Protein AF-A0A928RI16-F1 (afdb_monomer)

pLDDT: mean 86.81, std 8.7, range [52.47, 96.31]

Structure (mmCIF, N/CA/C/O backbone):
data_AF-A0A928RI16-F1
#
_entry.id   AF-A0A928RI16-F1
#
loop_
_atom_site.group_PDB
_atom_site.id
_atom_site.type_symbol
_atom_site.label_atom_id
_atom_site.label_alt_id
_atom_site.label_comp_id
_atom_site.label_asym_id
_atom_site.label_entity_id
_atom_site.label_seq_id
_atom_site.pdbx_PDB_ins_code
_atom_site.Cartn_x
_atom_site.Cartn_y
_atom_site.Cartn_z
_atom_site.occupancy
_atom_site.B_iso_or_equiv
_atom_site.auth_seq_id
_atom_site.auth_comp_id
_atom_site.auth_asym_id
_atom_site.auth_atom_id
_atom_site.pdbx_PDB_model_num
ATOM 1 N N . MET A 1 1 ? -23.353 -18.722 5.136 1.00 52.47 1 MET A N 1
ATOM 2 C CA . MET A 1 1 ? -22.751 -17.369 5.130 1.00 52.47 1 MET A CA 1
ATOM 3 C C . MET A 1 1 ? -23.309 -16.645 3.902 1.00 52.47 1 MET A C 1
ATOM 5 O O . MET A 1 1 ? -23.115 -17.161 2.812 1.00 52.47 1 MET A O 1
ATOM 9 N N . LYS A 1 2 ? -24.111 -15.572 4.035 1.00 57.47 2 LYS A N 1
ATOM 10 C CA . LYS A 1 2 ? -24.64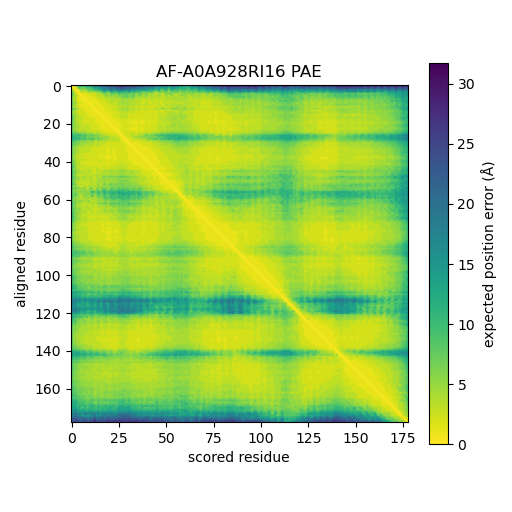2 -14.859 2.850 1.00 57.47 2 LYS A CA 1
ATOM 11 C C . LYS A 1 2 ? -23.499 -14.064 2.212 1.00 57.47 2 LYS A C 1
ATOM 13 O O . LYS A 1 2 ? -22.923 -13.205 2.874 1.00 57.47 2 LYS A O 1
ATOM 18 N N . VAL A 1 3 ? -23.147 -14.397 0.973 1.00 69.88 3 VAL A N 1
ATOM 19 C CA . VAL A 1 3 ? -22.125 -13.688 0.192 1.00 69.88 3 VAL A CA 1
ATOM 20 C C . VAL A 1 3 ? -22.682 -12.315 -0.185 1.00 69.88 3 VAL A C 1
ATOM 22 O O . VAL A 1 3 ? -23.774 -12.228 -0.742 1.00 69.88 3 VAL A O 1
ATOM 25 N N . SER A 1 4 ? -21.965 -11.248 0.165 1.00 81.69 4 SER A N 1
ATOM 26 C CA . SER A 1 4 ? -22.301 -9.874 -0.214 1.00 81.69 4 SER A CA 1
ATOM 27 C C . SER A 1 4 ? -21.425 -9.416 -1.382 1.00 81.69 4 SER A C 1
ATOM 29 O O . SER A 1 4 ? -20.342 -9.958 -1.598 1.00 81.69 4 SER A O 1
ATOM 31 N N . VAL A 1 5 ? -21.878 -8.403 -2.126 1.00 83.50 5 VAL A N 1
ATOM 32 C CA . VAL A 1 5 ? -21.098 -7.807 -3.225 1.00 83.50 5 VAL A CA 1
ATOM 33 C C . VAL A 1 5 ? -19.709 -7.336 -2.756 1.00 83.50 5 VAL A C 1
ATOM 35 O O . VAL A 1 5 ? -18.741 -7.692 -3.426 1.00 83.50 5 VAL A O 1
ATOM 38 N N . PRO A 1 6 ? -19.559 -6.651 -1.598 1.00 81.38 6 PRO A N 1
ATOM 39 C CA . PRO A 1 6 ? -18.242 -6.321 -1.051 1.00 81.38 6 PRO A CA 1
ATOM 40 C C . PRO A 1 6 ? -17.326 -7.537 -0.888 1.00 81.38 6 PRO A C 1
ATOM 42 O O . PRO A 1 6 ? -16.210 -7.518 -1.379 1.00 81.38 6 PRO A O 1
ATOM 45 N N . ASN A 1 7 ? -17.824 -8.647 -0.331 1.00 84.44 7 ASN A N 1
ATOM 46 C CA . ASN A 1 7 ? -16.999 -9.840 -0.111 1.00 84.44 7 ASN A CA 1
ATOM 47 C C . ASN A 1 7 ? -16.473 -10.455 -1.421 1.00 84.44 7 ASN A C 1
ATOM 49 O O . ASN A 1 7 ? -15.387 -11.034 -1.437 1.00 84.44 7 ASN A O 1
ATOM 53 N N . ILE A 1 8 ? -17.245 -10.364 -2.511 1.00 86.38 8 ILE A N 1
ATOM 54 C CA . ILE A 1 8 ? -16.804 -10.828 -3.835 1.00 86.38 8 ILE A CA 1
ATOM 55 C C . ILE A 1 8 ? -15.669 -9.935 -4.344 1.00 86.38 8 ILE A C 1
ATOM 57 O O . ILE A 1 8 ? -14.678 -10.451 -4.855 1.00 86.38 8 ILE A O 1
ATOM 61 N N . LEU A 1 9 ? -15.786 -8.616 -4.173 1.00 85.94 9 LEU A N 1
ATOM 62 C CA . LEU A 1 9 ? -14.757 -7.651 -4.571 1.00 85.94 9 LEU A CA 1
ATOM 63 C C . LEU A 1 9 ? -13.452 -7.866 -3.785 1.00 85.94 9 LEU A C 1
ATOM 65 O O . LEU A 1 9 ? -12.381 -7.903 -4.396 1.00 85.94 9 LEU A O 1
ATOM 69 N N . THR A 1 10 ? -13.532 -8.116 -2.474 1.00 86.31 10 THR A N 1
ATOM 70 C CA . THR A 1 10 ? -12.382 -8.520 -1.647 1.00 86.31 10 THR A CA 1
ATOM 71 C C . THR A 1 10 ? -11.744 -9.809 -2.162 1.00 86.31 10 THR A C 1
ATOM 73 O O . THR A 1 10 ? -10.523 -9.901 -2.289 1.00 86.31 10 THR A O 1
ATOM 76 N N . GLY A 1 11 ? -12.566 -10.811 -2.498 1.00 86.31 11 GLY A N 1
ATOM 77 C CA . GLY A 1 11 ? -12.104 -12.085 -3.050 1.00 86.31 11 GLY A CA 1
ATOM 78 C C . GLY A 1 11 ? -11.367 -11.916 -4.379 1.00 86.31 11 GLY A C 1
ATOM 79 O O . GLY A 1 11 ? -10.278 -12.458 -4.549 1.00 86.31 11 GLY A O 1
ATOM 80 N N . ILE A 1 12 ? -11.908 -11.097 -5.287 1.00 89.69 12 ILE A N 1
ATOM 81 C CA . ILE A 1 12 ? -11.245 -10.742 -6.548 1.00 89.69 12 ILE A CA 1
ATOM 82 C C . ILE A 1 12 ? -9.886 -10.099 -6.263 1.00 89.69 12 ILE A C 1
ATOM 84 O O . ILE A 1 12 ? -8.893 -10.493 -6.871 1.00 89.69 12 ILE A O 1
ATOM 88 N N . ARG A 1 13 ? -9.803 -9.162 -5.311 1.00 89.38 13 ARG A N 1
ATOM 89 C CA . ARG A 1 13 ? -8.534 -8.516 -4.950 1.00 89.38 13 ARG A CA 1
ATOM 90 C C . ARG A 1 13 ? -7.501 -9.512 -4.441 1.00 89.38 13 ARG A C 1
ATOM 92 O O . ARG A 1 13 ? -6.359 -9.465 -4.883 1.00 89.38 13 ARG A O 1
ATOM 99 N N . LEU A 1 14 ? -7.903 -10.445 -3.579 1.00 90.06 14 LEU A N 1
ATOM 100 C CA . LEU A 1 14 ? -7.023 -11.519 -3.109 1.00 90.06 14 LEU A CA 1
ATOM 101 C C . LEU A 1 14 ? -6.516 -12.392 -4.262 1.00 90.06 14 LEU A C 1
ATOM 103 O O . LEU A 1 14 ? -5.354 -12.786 -4.253 1.00 90.06 14 LEU A O 1
ATOM 107 N N . CYS A 1 15 ? -7.341 -12.644 -5.281 1.00 93.12 15 CYS A N 1
ATOM 108 C CA . CYS A 1 15 ? -6.895 -13.325 -6.497 1.00 93.12 15 CYS A CA 1
ATOM 109 C C . CYS A 1 15 ? -5.912 -12.483 -7.327 1.00 93.12 15 CYS A C 1
ATOM 111 O O . CYS A 1 15 ? -5.039 -13.055 -7.972 1.00 93.12 15 CYS A O 1
ATOM 113 N N . LEU A 1 16 ? -6.009 -11.148 -7.307 1.00 93.25 16 LEU A N 1
ATOM 114 C CA . LEU A 1 16 ? -5.071 -10.264 -8.014 1.00 93.25 16 LEU A CA 1
ATOM 115 C C . LEU A 1 16 ? -3.677 -10.219 -7.366 1.00 93.25 16 LEU A C 1
ATOM 117 O O . LEU A 1 16 ? -2.697 -10.002 -8.079 1.00 93.25 16 LEU A O 1
ATOM 121 N N . VAL A 1 17 ? -3.566 -10.474 -6.057 1.00 94.19 17 VAL A N 1
ATOM 122 C CA . VAL A 1 17 ? -2.290 -10.474 -5.311 1.00 94.19 17 VAL A CA 1
ATOM 123 C C . VAL A 1 17 ? -1.207 -11.356 -5.959 1.00 94.19 17 VAL A C 1
ATOM 125 O O . VAL A 1 17 ? -0.112 -10.837 -6.182 1.00 94.19 17 VAL A O 1
ATOM 128 N N . PRO A 1 18 ? -1.449 -12.648 -6.277 1.00 95.06 18 PRO A N 1
ATOM 129 C CA . PRO A 1 18 ? -0.473 -13.495 -6.972 1.00 95.06 18 PRO A CA 1
ATOM 130 C C . PRO A 1 18 ? -0.420 -13.258 -8.488 1.00 95.06 18 PRO A C 1
ATOM 132 O O . PRO A 1 18 ? 0.584 -13.576 -9.121 1.00 95.06 18 PRO A O 1
ATOM 135 N N . VAL A 1 19 ? -1.471 -12.691 -9.087 1.00 95.69 19 VAL A N 1
ATOM 136 C CA . VAL A 1 19 ? -1.496 -12.384 -10.527 1.00 95.69 19 VAL A CA 1
ATOM 137 C C . VAL A 1 19 ? -0.562 -11.219 -10.849 1.00 95.69 19 VAL A C 1
ATOM 139 O O . VAL A 1 19 ? 0.113 -11.252 -11.874 1.00 95.69 19 VAL A O 1
ATOM 142 N N . PHE A 1 20 ? -0.465 -10.221 -9.968 1.00 96.31 20 PHE A N 1
ATOM 143 C CA . PHE A 1 20 ? 0.447 -9.089 -10.136 1.00 96.31 20 PHE A CA 1
ATOM 144 C C . PHE A 1 20 ? 1.913 -9.500 -10.395 1.00 96.31 20 PHE A C 1
ATOM 146 O O . PHE A 1 20 ? 2.422 -9.152 -11.462 1.00 96.31 20 PHE A O 1
ATOM 153 N N . PRO A 1 21 ? 2.603 -10.240 -9.497 1.00 95.94 21 PRO A N 1
ATOM 154 C CA . PRO A 1 21 ? 4.002 -10.618 -9.695 1.00 95.94 21 PRO A CA 1
ATOM 155 C C . PRO A 1 21 ? 4.161 -11.512 -10.922 1.00 95.94 21 PRO A C 1
ATOM 157 O O . PRO A 1 21 ? 5.102 -11.338 -11.693 1.00 95.94 21 PRO A O 1
ATOM 160 N N . PHE A 1 22 ? 3.206 -12.424 -11.139 1.00 95.94 22 PHE A N 1
ATOM 161 C CA . PHE A 1 22 ? 3.201 -13.316 -12.292 1.00 95.94 22 PHE A CA 1
ATOM 162 C C . PHE A 1 22 ? 3.186 -12.541 -13.613 1.00 95.94 22 PHE A C 1
ATOM 164 O O . PHE A 1 22 ? 3.970 -12.838 -14.509 1.00 95.94 22 PHE A O 1
ATOM 171 N N . VAL A 1 23 ? 2.333 -11.519 -13.726 1.00 95.75 23 VAL A N 1
ATOM 172 C CA . VAL A 1 23 ? 2.260 -10.668 -14.918 1.00 95.75 23 VAL A CA 1
ATOM 173 C C . VAL A 1 23 ? 3.478 -9.755 -15.014 1.00 95.75 23 VAL A C 1
ATOM 175 O O . VAL A 1 23 ? 4.077 -9.687 -16.083 1.00 95.75 23 VAL A O 1
ATOM 178 N N . TYR A 1 24 ? 3.883 -9.094 -13.925 1.00 95.44 24 TYR A N 1
ATOM 179 C CA . TYR A 1 24 ? 5.001 -8.142 -13.934 1.00 95.44 24 TYR A CA 1
ATOM 180 C C . TYR A 1 24 ? 6.326 -8.789 -14.353 1.00 95.44 24 TYR A C 1
ATOM 182 O O . TYR A 1 24 ? 7.093 -8.187 -15.100 1.00 95.44 24 TYR A O 1
ATOM 190 N N . MET A 1 25 ? 6.578 -10.017 -13.893 1.00 94.00 25 MET A N 1
ATOM 191 C CA . MET A 1 25 ? 7.795 -10.777 -14.191 1.00 94.00 25 MET A CA 1
ATOM 192 C C . MET A 1 25 ? 7.680 -11.640 -15.456 1.00 94.00 25 MET A C 1
ATOM 194 O O . MET A 1 25 ? 8.614 -12.365 -15.793 1.00 94.00 25 MET A O 1
ATOM 198 N N . SER A 1 26 ? 6.539 -11.606 -16.148 1.00 93.88 26 SER A N 1
ATOM 199 C CA . SER A 1 26 ? 6.361 -12.357 -17.390 1.00 93.88 26 SER A CA 1
ATOM 200 C C . SER A 1 26 ? 7.155 -11.738 -18.544 1.00 93.88 26 SER A C 1
ATOM 202 O O . SER A 1 26 ? 7.373 -10.530 -18.600 1.00 93.88 26 SER A O 1
ATOM 204 N N . ASN A 1 27 ? 7.511 -12.561 -19.531 1.00 90.88 27 ASN A N 1
ATOM 205 C CA . ASN A 1 27 ? 8.165 -12.111 -20.768 1.00 90.88 27 ASN A CA 1
ATOM 206 C C . ASN A 1 27 ? 7.182 -11.506 -21.791 1.00 90.88 27 ASN A C 1
ATOM 208 O O . ASN A 1 27 ? 7.481 -11.439 -22.983 1.00 90.88 27 ASN A O 1
ATOM 212 N N . ILE A 1 28 ? 5.981 -11.115 -21.358 1.00 92.50 28 ILE A N 1
ATOM 213 C CA . ILE A 1 28 ? 4.977 -10.516 -22.237 1.00 92.50 28 ILE A CA 1
ATOM 214 C C . ILE A 1 28 ? 5.409 -9.082 -22.557 1.00 92.50 28 ILE A C 1
ATOM 216 O O . ILE A 1 28 ? 5.854 -8.335 -21.683 1.00 92.50 28 ILE A O 1
ATOM 220 N N . GLN A 1 29 ? 5.251 -8.669 -23.815 1.00 90.81 29 GLN A N 1
ATOM 221 C CA . GLN A 1 29 ? 5.485 -7.281 -24.199 1.00 90.81 29 GLN A CA 1
ATOM 222 C C . GLN A 1 29 ? 4.600 -6.355 -23.355 1.00 90.81 29 GLN A C 1
ATOM 224 O O . GLN A 1 29 ? 3.400 -6.584 -23.234 1.00 90.81 29 GLN A O 1
ATOM 229 N N . ASN A 1 30 ? 5.179 -5.296 -22.787 1.00 91.00 30 ASN A N 1
ATOM 230 C CA . ASN A 1 30 ? 4.476 -4.357 -21.908 1.00 91.00 30 ASN A CA 1
ATOM 231 C C . ASN A 1 30 ? 3.914 -4.982 -20.611 1.00 91.00 30 ASN A C 1
ATOM 233 O O . ASN A 1 30 ? 2.966 -4.441 -20.040 1.00 91.00 30 ASN A O 1
ATOM 237 N N . ALA A 1 31 ? 4.506 -6.073 -20.108 1.00 92.88 31 ALA A N 1
ATOM 238 C CA . ALA A 1 31 ? 4.163 -6.703 -18.825 1.00 92.88 31 ALA A CA 1
ATOM 239 C C . ALA A 1 31 ? 3.955 -5.695 -17.675 1.00 92.88 31 ALA A C 1
ATOM 241 O O . ALA A 1 31 ? 2.988 -5.793 -16.918 1.00 92.88 31 ALA A O 1
ATOM 242 N N . HIS A 1 32 ? 4.813 -4.674 -17.593 1.00 91.25 32 HIS A N 1
ATOM 243 C CA . HIS A 1 32 ? 4.743 -3.611 -16.585 1.00 91.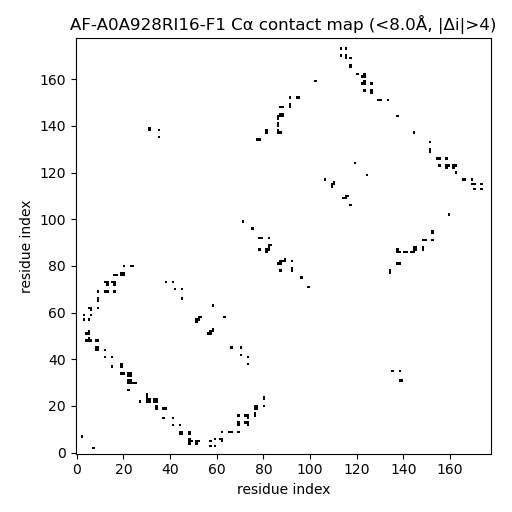25 32 HIS A CA 1
ATOM 244 C C . HIS A 1 32 ? 3.424 -2.827 -16.667 1.00 91.25 32 HIS A C 1
ATOM 246 O O . HIS A 1 32 ? 2.826 -2.550 -15.636 1.00 91.25 32 HIS A O 1
ATOM 252 N N . ILE A 1 33 ? 2.924 -2.545 -17.880 1.00 94.38 33 ILE A N 1
ATOM 253 C CA . ILE A 1 33 ? 1.650 -1.840 -18.094 1.00 94.38 33 ILE A CA 1
ATOM 254 C C . ILE A 1 33 ? 0.481 -2.680 -17.590 1.00 94.38 33 ILE A C 1
ATOM 256 O O . ILE A 1 33 ? -0.358 -2.181 -16.842 1.00 94.38 33 ILE A O 1
ATOM 260 N N . TYR A 1 34 ? 0.435 -3.962 -17.954 1.00 95.31 34 TYR A N 1
ATOM 261 C CA . TYR A 1 34 ? -0.628 -4.858 -17.496 1.00 95.31 34 TYR A CA 1
ATOM 262 C C . TYR A 1 34 ? -0.619 -5.017 -15.973 1.00 95.31 34 TYR A C 1
ATOM 264 O O . TYR A 1 34 ? -1.670 -4.950 -15.337 1.00 95.31 34 TYR A O 1
ATOM 272 N N . ALA A 1 35 ? 0.564 -5.153 -15.375 1.00 95.25 35 ALA A N 1
ATOM 273 C CA . ALA A 1 35 ? 0.718 -5.204 -13.928 1.00 95.25 35 ALA A CA 1
ATOM 274 C C . ALA A 1 35 ? 0.274 -3.897 -13.248 1.00 95.25 35 ALA A C 1
ATOM 276 O O . ALA A 1 35 ? -0.402 -3.944 -12.220 1.00 95.25 35 ALA A O 1
ATOM 277 N N . SER A 1 36 ? 0.586 -2.729 -13.820 1.00 94.94 36 SER A N 1
ATOM 278 C CA . SER A 1 36 ? 0.132 -1.441 -13.281 1.00 94.94 36 SER A CA 1
ATOM 279 C C . SER A 1 36 ? -1.384 -1.304 -13.359 1.00 94.94 36 SER A C 1
ATOM 281 O O . SER A 1 36 ? -1.998 -0.844 -12.400 1.00 94.94 36 SER A O 1
ATOM 283 N N . VAL A 1 37 ? -2.011 -1.769 -14.445 1.00 95.94 37 VAL A N 1
ATOM 284 C CA . VAL A 1 37 ? -3.477 -1.832 -14.555 1.00 95.94 37 VAL A CA 1
ATOM 285 C C . VAL A 1 37 ? -4.062 -2.740 -13.474 1.00 95.94 37 VAL A C 1
ATOM 287 O O . VAL A 1 37 ? -5.007 -2.338 -12.803 1.00 95.94 37 VAL A O 1
ATOM 290 N N . ILE A 1 38 ? -3.484 -3.923 -13.243 1.00 95.50 38 ILE A N 1
ATOM 291 C CA . ILE A 1 38 ? -3.907 -4.829 -12.162 1.00 95.50 38 ILE A CA 1
ATOM 292 C C . ILE A 1 38 ? -3.809 -4.141 -10.797 1.00 95.50 38 ILE A C 1
ATOM 294 O O . ILE A 1 38 ? -4.743 -4.225 -9.999 1.00 95.50 38 ILE A O 1
ATOM 298 N N . PHE A 1 39 ? -2.708 -3.435 -10.533 1.00 95.19 39 PHE A N 1
ATOM 299 C CA . PHE A 1 39 ? -2.518 -2.715 -9.278 1.00 95.19 39 PHE A CA 1
ATOM 300 C C . PHE A 1 39 ? -3.534 -1.583 -9.097 1.00 95.19 39 PHE A C 1
ATOM 302 O O . PHE A 1 39 ? -4.175 -1.497 -8.051 1.00 95.19 39 PHE A O 1
ATOM 309 N N . ILE A 1 40 ? -3.762 -0.770 -10.132 1.00 94.94 40 ILE A N 1
ATOM 310 C CA . ILE A 1 40 ? -4.772 0.297 -10.115 1.00 94.94 40 ILE A CA 1
ATOM 311 C C . ILE A 1 40 ? -6.170 -0.278 -9.890 1.00 94.94 40 ILE A C 1
ATOM 313 O O . ILE A 1 40 ? -6.909 0.228 -9.047 1.00 94.94 40 ILE A O 1
ATOM 317 N N . LEU A 1 41 ? -6.524 -1.360 -10.586 1.00 93.81 41 LEU A N 1
ATOM 318 C CA . LEU A 1 41 ? -7.806 -2.033 -10.398 1.00 93.81 41 LEU A CA 1
ATOM 319 C C . LEU A 1 41 ? -7.963 -2.547 -8.965 1.00 93.81 41 LEU A C 1
ATOM 321 O O . LEU A 1 41 ? -9.004 -2.314 -8.360 1.00 93.81 41 LEU A O 1
ATOM 325 N N . ALA A 1 42 ? -6.938 -3.179 -8.389 1.00 92.69 42 ALA A N 1
ATOM 326 C CA . ALA A 1 42 ? -6.975 -3.649 -7.005 1.00 92.69 42 ALA A CA 1
ATOM 327 C C . ALA A 1 42 ? -7.253 -2.509 -6.008 1.00 92.69 42 ALA A C 1
ATOM 329 O O . ALA A 1 42 ? -8.095 -2.672 -5.124 1.00 92.69 42 ALA A O 1
ATOM 330 N N . MET A 1 43 ? -6.615 -1.347 -6.196 1.00 89.81 43 MET A N 1
ATOM 331 C CA . MET A 1 43 ? -6.843 -0.152 -5.372 1.00 89.81 43 MET A CA 1
ATOM 332 C C . MET A 1 43 ? -8.247 0.434 -5.569 1.00 89.81 43 MET A C 1
ATOM 334 O O . MET A 1 43 ? -8.912 0.813 -4.608 1.00 89.81 43 MET A O 1
ATOM 338 N N . MET A 1 44 ? -8.737 0.490 -6.809 1.00 90.81 44 MET A N 1
ATOM 339 C CA . MET A 1 44 ? -10.091 0.977 -7.091 1.00 90.81 44 MET A CA 1
ATOM 340 C C . MET A 1 44 ? -11.167 0.066 -6.493 1.00 90.81 44 MET A C 1
ATOM 342 O O . MET A 1 44 ? -12.190 0.560 -6.015 1.00 90.81 44 MET A O 1
ATOM 346 N N . LEU A 1 45 ? -10.937 -1.251 -6.490 1.00 89.62 45 LEU A N 1
ATOM 347 C CA . LEU A 1 45 ? -11.848 -2.226 -5.892 1.00 89.62 45 LEU A CA 1
ATOM 348 C C . LEU A 1 45 ? -12.005 -2.020 -4.375 1.00 89.62 45 LEU A C 1
ATOM 350 O O . LEU A 1 45 ? -13.108 -2.240 -3.889 1.00 89.62 45 LEU A O 1
ATOM 354 N N . ASP A 1 46 ? -10.963 -1.560 -3.665 1.00 85.69 46 ASP A N 1
ATOM 355 C CA . ASP A 1 46 ? -10.995 -1.216 -2.221 1.00 85.69 46 ASP A CA 1
ATOM 356 C C . ASP A 1 46 ? -11.829 0.022 -1.901 1.00 85.69 46 ASP A C 1
ATOM 358 O O . ASP A 1 46 ? -12.572 0.116 -0.922 1.00 85.69 46 ASP A O 1
ATOM 362 N N . VAL A 1 47 ? -11.746 1.020 -2.771 1.00 85.25 47 VAL A N 1
ATOM 363 C CA . VAL A 1 47 ? -12.584 2.203 -2.600 1.00 85.25 47 VAL A CA 1
ATOM 364 C C . VAL A 1 47 ? -14.045 1.841 -2.877 1.00 85.25 47 VAL A C 1
ATOM 366 O O . VAL A 1 47 ? -14.953 2.310 -2.182 1.00 85.25 47 VAL A O 1
ATOM 369 N N . LEU A 1 48 ? -14.276 0.997 -3.887 1.00 85.94 48 LEU A N 1
ATOM 370 C CA . LEU A 1 48 ? -15.609 0.623 -4.336 1.00 85.94 48 LEU A CA 1
ATOM 371 C C . LEU A 1 48 ? -16.334 -0.291 -3.342 1.00 85.94 48 LEU A C 1
ATOM 373 O O . LEU A 1 48 ? -17.496 -0.026 -3.029 1.00 85.94 48 LEU A O 1
ATOM 377 N N . ASP A 1 49 ? -15.692 -1.341 -2.832 1.00 83.06 49 ASP A N 1
ATOM 378 C CA . ASP A 1 49 ? -16.330 -2.256 -1.882 1.00 83.06 49 ASP A CA 1
ATOM 379 C C . ASP A 1 49 ? -16.627 -1.576 -0.540 1.00 83.06 49 ASP A C 1
ATOM 381 O O . ASP A 1 49 ? -17.740 -1.716 -0.029 1.00 83.06 49 ASP A O 1
ATOM 385 N N . GLY A 1 50 ? -15.725 -0.726 -0.043 1.00 83.25 50 GLY A N 1
ATOM 386 C CA . GLY A 1 50 ? -15.937 0.094 1.143 1.00 83.25 50 GLY A CA 1
ATOM 387 C C . GLY A 1 50 ? -17.062 1.114 0.949 1.00 83.25 50 GLY A C 1
ATOM 388 O O . GLY A 1 50 ? -17.854 1.361 1.866 1.00 83.25 50 GLY A O 1
ATOM 389 N N . PHE A 1 51 ? -17.185 1.696 -0.248 1.00 85.50 51 PHE A N 1
ATOM 390 C CA . PHE A 1 51 ? -18.303 2.577 -0.588 1.00 85.50 51 PHE A CA 1
ATOM 391 C C . PHE A 1 51 ? -19.638 1.823 -0.621 1.00 85.50 51 PHE A C 1
ATOM 393 O O . PHE A 1 51 ? -20.601 2.266 0.008 1.00 85.50 51 PHE A O 1
ATOM 400 N N . ILE A 1 52 ? -19.698 0.673 -1.299 1.00 85.19 52 ILE A N 1
ATOM 401 C CA . ILE A 1 52 ? -20.906 -0.160 -1.396 1.00 85.19 52 ILE A CA 1
ATOM 402 C C . ILE A 1 52 ? -21.308 -0.680 -0.009 1.00 85.19 52 ILE A C 1
ATOM 404 O O . ILE A 1 52 ? -22.475 -0.577 0.371 1.00 85.19 52 ILE A O 1
ATOM 408 N N . ALA A 1 53 ? -20.355 -1.172 0.786 1.00 84.94 53 ALA A N 1
ATOM 409 C CA . ALA A 1 53 ? -20.609 -1.681 2.130 1.00 84.94 53 ALA A CA 1
ATOM 410 C C . ALA A 1 53 ? -21.243 -0.617 3.037 1.00 84.94 53 ALA A C 1
ATOM 412 O O . ALA A 1 53 ? -22.224 -0.910 3.723 1.00 84.94 53 ALA A O 1
ATOM 413 N N . ARG A 1 54 ? -20.736 0.626 3.001 1.00 85.25 54 ARG A N 1
ATOM 414 C CA . ARG A 1 54 ? -21.288 1.748 3.781 1.00 85.25 54 ARG A CA 1
ATOM 415 C C . ARG A 1 54 ? -22.632 2.230 3.243 1.00 85.25 54 ARG A C 1
ATOM 417 O O . ARG A 1 54 ? -23.560 2.417 4.020 1.00 85.25 54 ARG A O 1
ATOM 424 N N . LYS A 1 55 ? -22.757 2.412 1.925 1.00 87.44 55 LYS A N 1
ATOM 425 C CA . LYS A 1 55 ? -23.972 2.966 1.308 1.00 87.44 55 LYS A CA 1
ATOM 426 C C . LYS A 1 55 ? -25.177 2.038 1.447 1.00 87.44 55 LYS A C 1
ATOM 428 O O . LYS A 1 55 ? -26.291 2.512 1.638 1.00 87.44 55 LYS A O 1
ATOM 433 N N . PHE A 1 56 ? -24.956 0.729 1.358 1.00 86.38 56 PHE A N 1
ATOM 434 C CA . PHE A 1 56 ? -26.024 -0.269 1.406 1.00 86.38 56 PHE A CA 1
ATOM 435 C C . PHE A 1 56 ? -26.102 -1.016 2.746 1.00 86.38 56 PHE A C 1
ATOM 437 O O . PHE A 1 56 ? -26.818 -2.009 2.842 1.00 86.38 56 PHE A O 1
ATOM 444 N N . ASN A 1 57 ? -25.374 -0.564 3.779 1.00 81.94 57 ASN A N 1
ATOM 445 C CA . ASN A 1 57 ? -25.286 -1.221 5.091 1.00 81.94 57 ASN A CA 1
ATOM 446 C C . ASN A 1 57 ? -24.933 -2.724 5.004 1.00 81.94 57 ASN A C 1
ATOM 448 O O . ASN A 1 57 ? -25.363 -3.536 5.821 1.00 81.94 57 ASN A O 1
ATOM 452 N N . MET A 1 58 ? -24.121 -3.105 4.012 1.00 82.06 58 MET A N 1
ATOM 453 C CA . MET A 1 58 ? -23.701 -4.488 3.744 1.00 82.06 58 MET A CA 1
ATOM 454 C C . MET A 1 58 ? 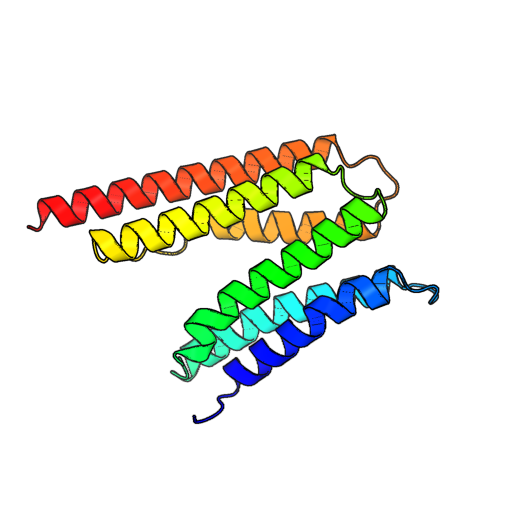-22.379 -4.833 4.443 1.00 82.06 58 MET A C 1
ATOM 456 O O . MET A 1 58 ? -21.502 -5.478 3.866 1.00 82.06 58 MET A O 1
ATOM 460 N N . ILE A 1 59 ? -22.213 -4.386 5.687 1.00 79.56 59 ILE A N 1
ATOM 461 C CA . ILE A 1 59 ? -20.994 -4.627 6.461 1.00 79.56 59 ILE A CA 1
ATOM 462 C C . ILE A 1 59 ? -21.016 -6.068 6.980 1.00 79.56 59 ILE A C 1
ATOM 464 O O . ILE A 1 59 ? -21.878 -6.438 7.777 1.00 79.56 59 ILE A O 1
ATOM 468 N N . THR A 1 60 ? -20.055 -6.890 6.554 1.00 83.19 60 THR A N 1
ATOM 469 C CA . THR A 1 60 ? -19.949 -8.291 6.991 1.00 83.19 60 THR A CA 1
ATOM 470 C C . THR A 1 60 ? -18.729 -8.511 7.889 1.00 83.19 60 THR A C 1
ATOM 472 O O . THR A 1 60 ? -17.736 -7.792 7.795 1.00 83.19 60 THR A O 1
ATOM 475 N N . LYS A 1 61 ? -18.783 -9.527 8.766 1.00 79.62 61 LYS A N 1
ATOM 476 C CA . LYS A 1 61 ? -17.620 -9.936 9.582 1.00 79.62 61 LYS A CA 1
ATOM 477 C C . LYS A 1 61 ? -16.437 -10.387 8.718 1.00 79.62 61 LYS A C 1
ATOM 479 O O . LYS A 1 61 ? -15.300 -10.186 9.113 1.00 79.62 61 LYS A O 1
ATOM 484 N N . PHE A 1 62 ? -16.724 -10.979 7.557 1.00 79.06 62 PHE A N 1
ATOM 485 C CA . PHE A 1 62 ? -15.712 -11.405 6.595 1.00 79.06 62 PHE A CA 1
ATOM 486 C C . PHE A 1 62 ? -14.974 -10.192 6.013 1.00 79.06 62 PHE A C 1
ATOM 488 O O . PHE A 1 62 ? -13.770 -10.092 6.202 1.00 79.06 62 PHE A O 1
ATOM 495 N N . GLY A 1 63 ? -15.688 -9.228 5.418 1.00 77.31 63 GLY A N 1
ATOM 496 C CA . GLY A 1 63 ? -15.068 -8.019 4.850 1.00 77.31 63 GLY A CA 1
ATOM 497 C C . GLY A 1 63 ? -14.220 -7.257 5.873 1.00 77.31 63 GLY A C 1
ATOM 498 O O . GLY A 1 63 ? -13.050 -6.993 5.634 1.00 77.31 63 GLY A O 1
ATOM 499 N N . LYS A 1 64 ? -14.722 -7.069 7.105 1.00 77.56 64 LYS A N 1
ATOM 500 C CA . LYS A 1 64 ? -13.960 -6.402 8.184 1.00 77.56 64 LYS A CA 1
ATOM 501 C C . LYS A 1 64 ? -12.562 -6.982 8.442 1.00 77.56 64 LYS A C 1
ATOM 503 O O . LYS A 1 64 ? -11.691 -6.250 8.897 1.00 77.56 64 LYS A O 1
ATOM 508 N N . VAL A 1 65 ? -12.367 -8.280 8.210 1.00 79.31 65 VAL A N 1
ATOM 509 C CA . VAL A 1 65 ? -11.083 -8.962 8.421 1.00 79.31 65 VAL A CA 1
ATOM 510 C C . VAL A 1 65 ? -10.296 -9.061 7.118 1.00 79.31 65 VAL A C 1
ATOM 512 O O . VAL A 1 65 ? -9.097 -8.796 7.106 1.00 79.31 65 VAL A O 1
ATOM 515 N N . PHE A 1 66 ? -10.957 -9.435 6.022 1.00 83.19 66 PHE A N 1
ATOM 516 C CA . PHE A 1 66 ? -10.296 -9.709 4.750 1.00 83.19 66 PHE A CA 1
ATOM 517 C C . PHE A 1 66 ? -9.965 -8.452 3.941 1.00 83.19 66 PHE A C 1
ATOM 519 O O . PHE A 1 66 ? -8.972 -8.487 3.222 1.00 83.19 66 PHE A O 1
ATOM 526 N N . ASP A 1 67 ? -10.706 -7.349 4.084 1.00 82.75 67 ASP A N 1
ATOM 527 C CA . ASP A 1 67 ? -10.421 -6.106 3.349 1.00 82.75 67 ASP A CA 1
ATOM 528 C C . ASP A 1 67 ? -9.044 -5.536 3.752 1.00 82.75 67 ASP A C 1
ATOM 530 O O . ASP A 1 67 ? -8.193 -5.369 2.874 1.00 82.75 67 ASP A O 1
ATOM 534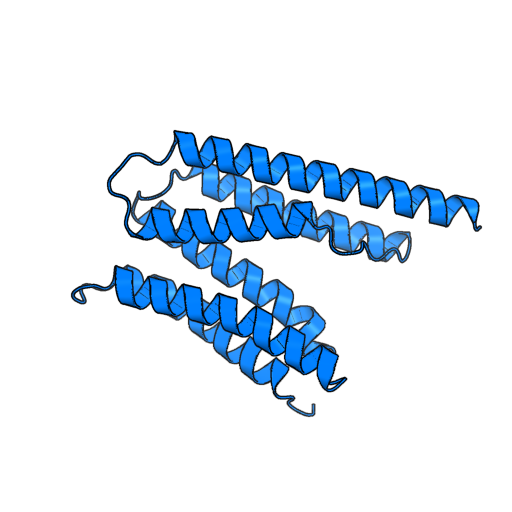 N N . PRO A 1 68 ? -8.724 -5.365 5.059 1.00 81.19 68 PRO A N 1
ATOM 535 C CA . PRO A 1 68 ? -7.400 -4.888 5.474 1.00 81.19 68 PRO A CA 1
ATOM 536 C C . PRO A 1 68 ? -6.265 -5.878 5.174 1.00 81.19 68 PRO A C 1
ATOM 538 O O . PRO A 1 68 ? -5.119 -5.471 4.985 1.00 81.19 68 PRO A O 1
ATOM 541 N N . LEU A 1 69 ? -6.556 -7.184 5.152 1.00 83.69 69 LEU A N 1
ATOM 542 C CA . LEU A 1 69 ? -5.582 -8.217 4.783 1.00 83.69 69 LEU A CA 1
ATOM 543 C C . LEU A 1 69 ? -5.248 -8.153 3.290 1.00 83.69 69 LEU A C 1
ATOM 545 O O . LEU A 1 69 ? -4.074 -8.173 2.925 1.00 83.69 69 LEU A O 1
ATOM 549 N N . ALA A 1 70 ? -6.271 -8.065 2.437 1.00 87.25 70 ALA A N 1
ATOM 550 C CA . ALA A 1 70 ? -6.110 -8.001 0.991 1.00 87.25 70 ALA A CA 1
ATOM 551 C C . ALA A 1 70 ? -5.323 -6.756 0.565 1.00 87.25 70 ALA A C 1
ATOM 553 O O . ALA A 1 70 ? -4.446 -6.862 -0.292 1.00 87.25 70 ALA A O 1
ATOM 554 N N . ASP A 1 71 ? -5.591 -5.608 1.195 1.00 84.75 71 ASP A N 1
ATOM 555 C CA . ASP A 1 71 ? -4.844 -4.367 0.971 1.00 84.75 71 ASP A CA 1
ATOM 556 C C . ASP A 1 71 ? -3.345 -4.540 1.273 1.00 84.75 71 ASP A C 1
ATOM 558 O O . ASP A 1 71 ? -2.492 -4.374 0.395 1.00 84.75 71 ASP A O 1
ATOM 562 N N . LYS A 1 72 ? -3.011 -5.012 2.482 1.00 88.25 72 LYS A N 1
ATOM 563 C CA . LYS A 1 72 ? -1.615 -5.246 2.884 1.00 88.25 72 LYS A CA 1
ATOM 564 C C . LYS A 1 72 ? -0.919 -6.267 1.990 1.00 88.25 72 LYS A C 1
ATOM 566 O O . LYS A 1 72 ? 0.231 -6.058 1.614 1.00 88.25 72 LYS A O 1
ATOM 571 N N . PHE A 1 73 ? -1.588 -7.363 1.633 1.00 91.88 73 PHE A N 1
ATOM 572 C CA . PHE A 1 73 ? -0.996 -8.376 0.761 1.00 91.88 73 PHE A CA 1
ATOM 573 C C . PHE A 1 73 ? -0.721 -7.852 -0.644 1.00 91.88 73 PHE A C 1
ATOM 575 O O . PHE A 1 73 ? 0.325 -8.178 -1.204 1.00 91.88 73 PHE A O 1
ATOM 582 N N . MET A 1 74 ? -1.602 -7.014 -1.194 1.00 93.75 74 MET A N 1
ATOM 583 C CA . MET A 1 74 ? -1.371 -6.402 -2.499 1.00 93.75 74 MET A CA 1
ATOM 584 C C . MET A 1 74 ? -0.132 -5.505 -2.472 1.00 93.75 74 MET A C 1
ATOM 586 O O . MET A 1 74 ? 0.771 -5.681 -3.287 1.00 93.75 74 MET A O 1
ATOM 590 N N . VAL A 1 75 ? -0.039 -4.603 -1.492 1.00 92.69 75 VAL A N 1
ATOM 591 C CA . VAL A 1 75 ? 1.125 -3.717 -1.321 1.00 92.69 75 VAL A CA 1
ATOM 592 C C . VAL A 1 75 ? 2.413 -4.516 -1.139 1.00 92.69 75 VAL A C 1
ATOM 594 O O . VAL A 1 75 ? 3.414 -4.226 -1.793 1.00 92.69 75 VAL A O 1
ATOM 597 N N . MET A 1 76 ? 2.394 -5.541 -0.283 1.00 93.62 76 MET A N 1
ATOM 598 C CA . MET A 1 76 ? 3.571 -6.381 -0.050 1.00 93.62 76 MET A CA 1
ATOM 599 C C . MET A 1 76 ? 3.987 -7.129 -1.313 1.00 93.62 76 MET A C 1
ATOM 601 O O . MET A 1 76 ? 5.173 -7.157 -1.627 1.00 93.62 76 MET A O 1
ATOM 605 N N . SER A 1 77 ? 3.031 -7.674 -2.068 1.00 95.38 77 SER A N 1
ATOM 606 C CA . SER A 1 77 ? 3.300 -8.336 -3.348 1.00 95.38 77 SER A CA 1
ATOM 607 C C . SER A 1 77 ? 4.023 -7.399 -4.319 1.00 95.38 77 SER A C 1
ATOM 609 O O . SER A 1 77 ? 5.057 -7.762 -4.885 1.00 95.38 77 SER A O 1
ATOM 611 N N . VAL A 1 78 ? 3.556 -6.152 -4.437 1.00 95.75 78 VAL A N 1
ATOM 612 C CA . VAL A 1 78 ? 4.179 -5.131 -5.291 1.00 95.75 78 VAL A CA 1
ATOM 613 C C . VAL A 1 78 ? 5.597 -4.796 -4.828 1.00 95.75 78 VAL A C 1
ATOM 615 O O . VAL A 1 78 ? 6.527 -4.857 -5.630 1.00 95.75 78 VAL A O 1
ATOM 618 N N . ILE A 1 79 ? 5.796 -4.490 -3.543 1.00 94.88 79 ILE A N 1
ATOM 619 C CA . ILE A 1 79 ? 7.116 -4.102 -3.017 1.00 94.88 79 ILE A CA 1
ATOM 620 C C . ILE A 1 79 ? 8.119 -5.253 -3.130 1.00 94.88 79 ILE A C 1
ATOM 622 O O . ILE A 1 79 ? 9.256 -5.021 -3.534 1.00 94.88 79 ILE A O 1
ATOM 626 N N . ILE A 1 80 ? 7.711 -6.486 -2.810 1.00 95.69 80 ILE A N 1
ATOM 627 C CA . ILE A 1 80 ? 8.567 -7.674 -2.936 1.00 95.69 80 ILE A CA 1
ATOM 628 C C . ILE A 1 80 ? 8.990 -7.861 -4.392 1.00 95.69 80 ILE A C 1
ATOM 630 O O . ILE A 1 80 ? 10.174 -8.049 -4.660 1.00 95.69 80 ILE A O 1
ATOM 634 N N . THR A 1 81 ? 8.045 -7.758 -5.328 1.00 95.88 81 THR A N 1
ATOM 635 C CA . THR A 1 81 ? 8.328 -7.883 -6.764 1.00 95.88 81 THR A CA 1
ATOM 636 C C . THR A 1 81 ? 9.326 -6.824 -7.217 1.00 95.88 81 THR A C 1
ATOM 638 O O . THR A 1 81 ? 10.337 -7.148 -7.834 1.00 95.88 81 THR A O 1
ATOM 641 N N . LEU A 1 82 ? 9.084 -5.560 -6.863 1.00 94.62 82 LEU A N 1
ATOM 642 C CA . LEU A 1 82 ? 9.947 -4.449 -7.255 1.00 94.62 82 LEU A CA 1
ATOM 643 C C . LEU A 1 82 ? 11.345 -4.560 -6.642 1.00 94.62 82 LEU A C 1
ATOM 645 O O . LEU A 1 82 ? 12.327 -4.329 -7.347 1.00 94.62 82 LEU A O 1
ATOM 649 N N . ALA A 1 83 ? 11.446 -4.976 -5.378 1.00 94.00 83 ALA A N 1
ATOM 650 C CA . ALA A 1 83 ? 12.723 -5.247 -4.727 1.00 94.00 83 ALA A CA 1
ATOM 651 C C . ALA A 1 83 ? 13.479 -6.399 -5.405 1.00 94.00 83 ALA A C 1
ATOM 653 O O . ALA A 1 83 ? 14.675 -6.287 -5.662 1.00 94.00 83 ALA A O 1
ATOM 654 N N . PHE A 1 84 ? 12.778 -7.479 -5.764 1.00 94.06 84 PHE A N 1
ATOM 655 C CA . PHE A 1 84 ? 13.370 -8.621 -6.461 1.00 94.06 84 PHE A CA 1
ATOM 656 C C . PHE A 1 84 ? 13.870 -8.257 -7.865 1.00 94.06 84 PHE A C 1
ATOM 658 O O . PHE A 1 84 ? 14.923 -8.724 -8.289 1.00 94.06 84 PHE A O 1
ATOM 665 N N . THR A 1 85 ? 13.159 -7.375 -8.571 1.00 91.94 85 THR A N 1
ATOM 666 C CA . THR A 1 85 ? 13.591 -6.846 -9.877 1.00 91.94 85 THR A CA 1
ATOM 667 C C . THR A 1 85 ? 14.611 -5.705 -9.786 1.00 91.94 85 THR A C 1
ATOM 669 O O . THR A 1 85 ? 14.984 -5.144 -10.811 1.00 91.94 85 THR A O 1
ATOM 672 N N . GLY A 1 86 ? 15.051 -5.330 -8.579 1.00 90.19 86 GLY A N 1
ATOM 673 C CA . GLY A 1 86 ? 16.027 -4.257 -8.361 1.00 90.19 86 GLY A CA 1
ATOM 674 C C . GLY A 1 86 ? 15.498 -2.837 -8.604 1.00 90.19 86 GLY A C 1
ATOM 675 O O . GLY A 1 86 ? 16.284 -1.897 -8.638 1.00 90.19 86 GLY A O 1
ATOM 676 N N . ARG A 1 87 ? 14.180 -2.660 -8.759 1.00 90.75 87 ARG A N 1
ATOM 677 C CA . ARG A 1 87 ? 13.524 -1.351 -8.954 1.00 90.75 87 ARG A CA 1
ATOM 678 C C . ARG A 1 87 ? 13.425 -0.548 -7.659 1.00 90.75 87 ARG A C 1
ATOM 680 O O . ARG A 1 87 ? 13.393 0.678 -7.682 1.00 90.75 87 ARG A O 1
ATOM 687 N N . ILE A 1 88 ? 13.351 -1.243 -6.528 1.00 92.06 88 ILE A N 1
ATOM 688 C CA . ILE A 1 88 ? 13.353 -0.655 -5.188 1.00 92.06 88 ILE A CA 1
ATOM 689 C C . ILE A 1 88 ? 14.452 -1.330 -4.373 1.00 92.06 88 ILE A C 1
ATOM 691 O O . ILE A 1 88 ? 14.720 -2.519 -4.515 1.00 92.06 88 ILE A O 1
ATOM 695 N N . ILE A 1 89 ? 15.084 -0.572 -3.486 1.00 91.00 89 ILE A N 1
ATOM 696 C CA . ILE A 1 89 ? 16.130 -1.086 -2.611 1.00 91.00 89 ILE A CA 1
ATOM 697 C C . ILE A 1 89 ? 15.555 -1.955 -1.478 1.00 91.00 89 ILE A C 1
ATOM 699 O O . ILE A 1 89 ? 14.584 -1.588 -0.815 1.00 91.00 89 ILE A O 1
ATOM 703 N N . SER A 1 90 ? 16.172 -3.107 -1.205 1.00 91.06 90 SER A N 1
ATOM 704 C CA . SER A 1 90 ? 15.619 -4.123 -0.291 1.00 91.06 90 SER A CA 1
ATOM 705 C C . SER A 1 90 ? 15.409 -3.648 1.151 1.00 91.06 90 SER A C 1
ATOM 707 O O . SER A 1 90 ? 14.539 -4.168 1.846 1.00 91.06 90 SER A O 1
ATOM 709 N N . TRP A 1 91 ? 16.154 -2.642 1.625 1.00 93.56 91 TRP A N 1
ATOM 710 C CA . TRP A 1 91 ? 15.930 -2.102 2.971 1.00 93.56 91 TRP A CA 1
ATOM 711 C C . TRP A 1 91 ? 14.569 -1.399 3.092 1.00 93.56 91 TRP A C 1
ATOM 713 O O . TRP A 1 91 ? 13.967 -1.433 4.167 1.00 93.56 91 TRP A O 1
ATOM 723 N N . PHE A 1 92 ? 14.050 -0.818 2.000 1.00 93.19 92 PHE A N 1
ATOM 724 C CA . PHE A 1 92 ? 12.721 -0.205 1.980 1.00 93.19 92 PHE A CA 1
ATOM 725 C C . PHE A 1 92 ? 11.639 -1.260 2.230 1.00 93.19 92 PHE A C 1
ATOM 727 O O . PHE A 1 92 ? 10.760 -1.047 3.061 1.00 93.19 92 PHE A O 1
ATOM 734 N N . LEU A 1 93 ? 11.753 -2.436 1.599 1.00 93.12 93 LEU A N 1
ATOM 735 C CA . LEU A 1 93 ? 10.872 -3.580 1.860 1.00 93.12 93 LEU A CA 1
ATOM 736 C C . LEU A 1 93 ? 10.868 -3.954 3.349 1.00 93.12 93 LEU A C 1
ATOM 738 O O . LEU A 1 93 ? 9.798 -4.054 3.951 1.00 93.12 93 LEU A O 1
ATOM 742 N N . CYS A 1 94 ? 12.049 -4.114 3.953 1.00 92.75 94 CYS A N 1
ATOM 743 C CA . CYS A 1 94 ? 12.165 -4.432 5.378 1.00 92.75 94 CYS A CA 1
ATOM 744 C C . CYS A 1 94 ? 11.487 -3.372 6.256 1.00 92.75 94 CYS A C 1
ATOM 746 O O . CYS A 1 94 ? 10.766 -3.717 7.190 1.00 92.75 94 CYS A O 1
ATOM 748 N N . PHE A 1 95 ? 11.676 -2.088 5.940 1.00 94.44 95 PHE A N 1
ATOM 749 C CA . PHE A 1 95 ? 11.051 -0.999 6.686 1.00 94.44 95 PHE A CA 1
ATOM 750 C C . PHE A 1 95 ? 9.520 -1.047 6.604 1.00 94.44 95 PHE A C 1
ATOM 752 O O . PHE A 1 95 ? 8.845 -0.991 7.635 1.00 94.44 95 PHE A O 1
ATOM 759 N N . VAL A 1 96 ? 8.960 -1.183 5.396 1.00 92.38 96 VAL A N 1
ATOM 760 C CA . VAL A 1 96 ? 7.503 -1.239 5.204 1.00 92.38 96 VAL A CA 1
ATOM 761 C C . VAL A 1 96 ? 6.905 -2.450 5.922 1.00 92.38 96 VAL A C 1
ATOM 763 O O . VAL A 1 96 ? 5.894 -2.301 6.607 1.00 92.38 96 VAL A O 1
ATOM 766 N N . LEU A 1 97 ? 7.559 -3.615 5.853 1.00 91.38 97 LEU A N 1
ATOM 767 C CA . LEU A 1 97 ? 7.160 -4.819 6.591 1.00 91.38 97 LEU A CA 1
ATOM 768 C C . LEU A 1 97 ? 7.106 -4.581 8.102 1.00 91.38 97 LEU A C 1
ATOM 770 O O . LEU A 1 97 ? 6.071 -4.825 8.723 1.00 91.38 97 LEU A O 1
ATOM 774 N N . VAL A 1 98 ? 8.192 -4.071 8.689 1.00 92.62 98 VAL A N 1
ATOM 775 C CA . VAL A 1 98 ? 8.264 -3.799 10.134 1.00 92.62 98 VAL A CA 1
ATOM 776 C C . VAL A 1 98 ? 7.190 -2.799 10.551 1.00 92.62 98 VAL A C 1
ATOM 778 O O . VAL A 1 98 ? 6.498 -3.021 11.545 1.00 92.62 98 VAL A O 1
ATOM 781 N N . LYS A 1 99 ? 6.997 -1.727 9.774 1.00 89.88 99 LYS A N 1
ATOM 782 C CA . LYS A 1 99 ? 5.968 -0.721 10.050 1.00 89.88 99 LYS A CA 1
ATOM 783 C C . LYS A 1 99 ? 4.561 -1.324 10.005 1.00 89.88 99 LYS A C 1
ATOM 785 O O . LYS A 1 99 ? 3.770 -1.082 10.911 1.00 89.88 99 LYS A O 1
ATOM 790 N N . GLU A 1 100 ? 4.231 -2.097 8.971 1.00 87.88 100 GLU A N 1
ATOM 791 C CA . GLU A 1 100 ? 2.899 -2.697 8.819 1.00 87.88 100 GLU A CA 1
ATOM 792 C C . GLU A 1 100 ? 2.579 -3.711 9.917 1.00 87.88 100 GLU A C 1
ATOM 794 O O . GLU A 1 100 ? 1.474 -3.691 10.465 1.00 87.88 100 GLU A O 1
ATOM 799 N N . VAL A 1 101 ? 3.549 -4.554 10.282 1.00 88.50 101 VAL A N 1
ATOM 800 C CA . VAL A 1 101 ? 3.417 -5.493 11.403 1.00 88.50 101 VAL A CA 1
ATOM 801 C C . VAL A 1 101 ? 3.271 -4.733 12.722 1.00 88.50 101 VAL A C 1
ATOM 803 O O . VAL A 1 101 ? 2.377 -5.041 13.509 1.00 88.50 101 VAL A O 1
ATOM 806 N N . GLY A 1 102 ? 4.078 -3.690 12.936 1.00 88.12 102 GLY A N 1
ATOM 807 C CA . GLY A 1 102 ? 3.994 -2.832 14.117 1.00 88.12 102 GLY A CA 1
ATOM 808 C C . GLY A 1 102 ? 2.621 -2.179 14.285 1.00 88.12 102 GLY A C 1
ATOM 809 O O . GLY A 1 102 ? 2.066 -2.207 15.381 1.00 88.12 102 GLY A O 1
ATOM 810 N N . MET A 1 103 ? 2.025 -1.662 13.203 1.00 84.69 103 MET A N 1
ATOM 811 C CA . MET A 1 103 ? 0.674 -1.084 13.244 1.00 84.69 103 MET A CA 1
ATOM 812 C C . MET A 1 103 ? -0.404 -2.125 13.579 1.00 84.69 103 MET A C 1
ATOM 814 O O . MET A 1 103 ? -1.323 -1.815 14.334 1.00 84.69 103 MET A O 1
ATOM 818 N N . ILE A 1 104 ? -0.292 -3.357 13.061 1.00 84.25 104 ILE A N 1
ATOM 819 C CA . ILE A 1 104 ? -1.231 -4.444 13.394 1.00 84.25 104 ILE A CA 1
ATOM 820 C C . ILE A 1 104 ? -1.130 -4.796 14.878 1.00 84.25 104 ILE A C 1
ATOM 822 O O . ILE A 1 104 ? -2.150 -4.841 15.561 1.00 84.25 104 ILE A O 1
ATOM 826 N N . ILE A 1 105 ? 0.089 -5.016 15.382 1.00 86.25 105 ILE A N 1
ATOM 827 C CA . ILE A 1 105 ? 0.321 -5.375 16.787 1.00 86.25 105 ILE A CA 1
ATOM 828 C C . ILE A 1 105 ? -0.195 -4.266 17.708 1.00 86.25 105 ILE A C 1
AT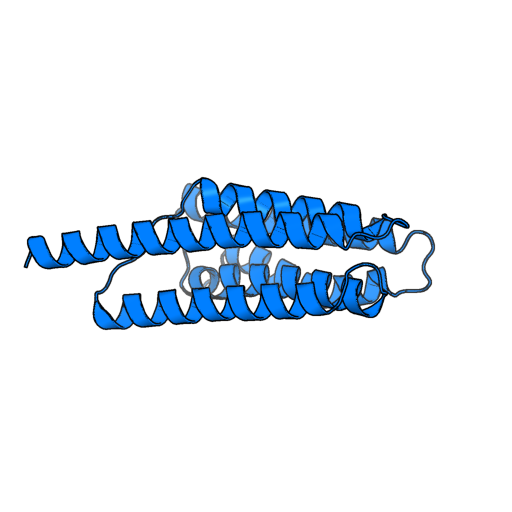OM 830 O O . ILE A 1 105 ? -0.907 -4.555 18.667 1.00 86.25 105 ILE A O 1
ATOM 834 N N . ALA A 1 106 ? 0.111 -3.003 17.395 1.00 82.75 106 ALA A N 1
ATOM 835 C CA . ALA A 1 106 ? -0.372 -1.857 18.159 1.00 82.75 106 ALA A CA 1
ATOM 836 C C . ALA A 1 106 ? -1.907 -1.773 18.165 1.00 82.75 106 ALA A C 1
ATOM 838 O O . ALA A 1 106 ? -2.498 -1.528 19.214 1.00 82.75 106 ALA A O 1
ATOM 839 N N . GLY A 1 107 ? -2.552 -2.016 17.018 1.00 79.44 107 GLY A N 1
ATOM 840 C CA . GLY A 1 107 ? -4.011 -2.039 16.909 1.00 79.44 107 GLY A CA 1
ATOM 841 C C . GLY A 1 107 ? -4.659 -3.156 17.733 1.00 79.44 107 GLY A C 1
ATOM 842 O O . GLY A 1 107 ? -5.604 -2.894 18.470 1.00 79.44 107 GLY A O 1
ATOM 843 N N . ILE A 1 108 ? -4.130 -4.383 17.657 1.00 81.38 108 ILE A N 1
ATOM 844 C CA . ILE A 1 108 ? -4.653 -5.538 18.411 1.00 81.38 108 ILE A CA 1
ATOM 845 C C . ILE A 1 108 ? -4.475 -5.333 19.917 1.00 81.38 108 ILE A C 1
ATOM 847 O O . ILE A 1 108 ? -5.433 -5.476 20.671 1.00 81.38 108 ILE A O 1
ATOM 851 N N . PHE A 1 109 ? -3.266 -4.966 20.353 1.00 81.56 109 PHE A N 1
ATOM 852 C CA . PHE A 1 109 ? -2.952 -4.772 21.770 1.00 81.56 109 PHE A CA 1
ATOM 853 C C . PHE A 1 109 ? -3.861 -3.728 22.428 1.00 81.56 109 PHE A C 1
ATOM 855 O O . PHE A 1 109 ? -4.234 -3.876 23.591 1.00 81.56 109 PHE A O 1
ATOM 862 N N . LEU A 1 110 ? -4.217 -2.673 21.692 1.00 74.06 110 LEU A N 1
ATOM 863 C CA . LEU A 1 110 ? -5.089 -1.621 22.200 1.00 74.06 110 LEU A CA 1
ATOM 864 C C . LEU A 1 110 ? -6.556 -2.051 22.241 1.00 74.06 110 LEU A C 1
ATOM 866 O O . LEU A 1 110 ? -7.234 -1.799 23.235 1.00 74.06 110 LEU A O 1
ATOM 870 N N . TYR A 1 111 ? -7.022 -2.730 21.191 1.00 77.00 111 TYR A N 1
ATOM 871 C CA . TYR A 1 111 ? -8.380 -3.261 21.141 1.00 77.00 111 TYR A CA 1
ATOM 872 C C . TYR A 1 111 ? -8.645 -4.226 22.305 1.00 77.00 111 TYR A C 1
ATOM 874 O O . TYR A 1 111 ? -9.664 -4.119 22.976 1.00 77.00 111 TYR A O 1
ATOM 882 N N . GLU A 1 112 ? -7.696 -5.118 22.601 1.00 77.25 112 GLU A N 1
ATOM 883 C CA . GLU A 1 112 ? -7.841 -6.112 23.670 1.00 77.25 112 GLU A CA 1
ATOM 884 C C . GLU A 1 112 ? -7.785 -5.504 25.082 1.00 77.25 112 GLU A C 1
ATOM 886 O O . GLU A 1 112 ? -8.452 -5.999 25.988 1.00 77.25 112 GLU A O 1
ATOM 891 N N . LYS A 1 113 ? -6.997 -4.439 25.293 1.00 74.88 113 LYS A N 1
ATOM 892 C CA . LYS A 1 113 ? -6.800 -3.857 26.631 1.00 74.88 113 LYS A CA 1
ATOM 893 C C . LYS A 1 113 ? -7.755 -2.730 26.995 1.00 74.88 113 LYS A C 1
ATOM 895 O O . LYS A 1 113 ? -8.030 -2.563 28.179 1.00 74.88 113 LYS A O 1
ATOM 900 N N . GLU A 1 114 ? -8.172 -1.919 26.028 1.00 67.50 114 GLU A N 1
ATOM 901 C CA . GLU A 1 114 ? -8.866 -0.654 26.305 1.00 67.50 114 GLU A CA 1
ATOM 902 C C . GLU A 1 114 ? -10.162 -0.487 25.475 1.00 67.50 114 GLU A C 1
ATOM 904 O O . GLU A 1 114 ? -10.839 0.520 25.632 1.00 67.50 114 GLU A O 1
ATOM 909 N N . ASP A 1 115 ? -10.532 -1.459 24.619 1.00 68.81 115 ASP A N 1
ATOM 910 C CA . ASP A 1 115 ? -11.687 -1.414 23.684 1.00 68.81 115 ASP A CA 1
ATOM 911 C C . ASP A 1 115 ? -11.714 -0.149 22.793 1.00 68.81 115 ASP A C 1
ATOM 913 O O . ASP A 1 115 ? -12.750 0.308 22.308 1.00 68.81 115 ASP A O 1
ATOM 917 N N . ILE A 1 116 ? -10.535 0.440 22.559 1.00 69.50 116 ILE A N 1
ATOM 918 C CA . ILE A 1 116 ? -10.373 1.663 21.770 1.00 69.50 116 ILE A CA 1
ATOM 919 C C . ILE A 1 116 ? -10.224 1.303 20.294 1.00 69.50 116 ILE A C 1
ATOM 921 O O . ILE A 1 116 ? -9.308 0.581 19.893 1.00 69.50 116 ILE A O 1
ATOM 925 N N . VAL A 1 117 ? -11.080 1.895 19.462 1.00 68.38 117 VAL A N 1
ATOM 926 C CA . VAL A 1 117 ? -10.966 1.851 18.002 1.00 68.38 117 VAL A CA 1
ATOM 927 C C . VAL A 1 117 ? -10.444 3.196 17.507 1.00 68.38 117 VAL A C 1
ATOM 929 O O . VAL A 1 117 ? -11.122 4.214 17.627 1.00 68.38 117 VAL A O 1
ATOM 932 N N . ILE A 1 118 ? -9.242 3.203 16.929 1.00 67.50 118 ILE A N 1
ATOM 933 C CA . ILE A 1 118 ? -8.611 4.434 16.437 1.00 67.50 118 ILE A CA 1
ATOM 934 C C . ILE A 1 118 ? -9.293 4.883 15.134 1.00 67.50 118 ILE A C 1
ATOM 936 O O . ILE A 1 118 ? -9.352 4.105 14.174 1.00 67.50 118 ILE A O 1
ATOM 940 N N . PRO A 1 119 ? -9.806 6.124 15.060 1.00 64.56 119 PRO A N 1
ATOM 941 C CA . PRO A 1 119 ? -10.410 6.646 13.841 1.00 64.56 119 PRO A CA 1
ATOM 942 C C . PRO A 1 119 ? -9.365 6.863 12.736 1.00 64.56 119 PRO A C 1
ATOM 944 O O . PRO A 1 119 ? -8.196 7.140 12.990 1.00 64.56 119 PRO A O 1
ATOM 947 N N . SER A 1 120 ? -9.786 6.764 11.470 1.00 65.38 120 SER A N 1
ATOM 948 C CA . SER A 1 120 ? -8.872 6.972 10.339 1.00 65.38 120 SER A CA 1
ATOM 949 C C . SER A 1 120 ? -8.430 8.435 10.243 1.00 65.38 120 SER A C 1
ATOM 951 O O . SER A 1 120 ? -9.281 9.319 10.104 1.00 65.38 120 SER A O 1
ATOM 953 N N . ASN A 1 121 ? -7.125 8.676 10.179 1.00 78.50 121 ASN A N 1
ATOM 954 C CA . ASN A 1 121 ? -6.555 10.011 10.030 1.00 78.50 121 ASN A CA 1
ATOM 955 C C . ASN A 1 121 ? -6.286 10.387 8.565 1.00 78.50 121 ASN A C 1
ATOM 957 O O . ASN A 1 121 ? -5.886 9.554 7.746 1.00 78.50 121 ASN A O 1
ATOM 961 N N . ILE A 1 122 ? -6.459 11.670 8.245 1.00 82.56 122 ILE A N 1
ATOM 962 C CA . ILE A 1 122 ? -6.153 12.273 6.943 1.00 82.56 122 ILE A CA 1
ATOM 963 C C . ILE A 1 122 ? -4.669 12.085 6.592 1.00 82.56 122 ILE A C 1
ATOM 965 O O . ILE A 1 122 ? -4.362 11.712 5.460 1.00 82.56 122 ILE A O 1
ATOM 969 N N . PHE A 1 123 ? -3.753 12.254 7.554 1.00 83.38 123 PHE A N 1
ATOM 970 C CA . PHE A 1 123 ? -2.314 12.068 7.319 1.00 83.38 123 PHE A CA 1
ATOM 971 C C . PHE A 1 123 ? -1.963 10.623 6.941 1.00 83.38 123 PHE A C 1
ATOM 973 O O . PHE A 1 123 ? -1.172 10.398 6.026 1.00 83.38 123 PHE A O 1
ATOM 980 N N . GLY A 1 124 ? -2.600 9.639 7.583 1.00 84.75 124 GLY A N 1
ATOM 981 C CA . GLY A 1 124 ? -2.433 8.224 7.239 1.00 84.75 124 GLY A CA 1
ATOM 982 C C . GLY A 1 124 ? -2.938 7.899 5.830 1.00 84.75 124 GLY A C 1
ATOM 983 O O . GLY A 1 124 ? -2.266 7.196 5.072 1.00 84.75 124 GLY A O 1
ATOM 984 N N . LYS A 1 125 ? -4.083 8.474 5.435 1.00 85.81 125 LYS A N 1
ATOM 985 C CA . LYS A 1 125 ? -4.614 8.337 4.068 1.00 85.81 125 LYS A CA 1
ATOM 986 C C . LYS A 1 125 ? -3.680 8.954 3.033 1.00 85.81 125 LYS A C 1
ATOM 988 O O . LYS A 1 125 ? -3.414 8.326 2.012 1.00 85.81 125 LYS A O 1
ATOM 993 N N . PHE A 1 126 ? -3.150 10.144 3.311 1.00 89.81 126 PHE A N 1
ATOM 994 C CA . PHE A 1 126 ? -2.197 10.800 2.422 1.00 89.81 126 PHE A CA 1
ATOM 995 C C . PHE A 1 126 ? -0.914 9.979 2.258 1.00 89.81 126 PHE A C 1
ATOM 997 O O . PHE A 1 126 ? -0.480 9.757 1.132 1.00 89.81 126 PHE A O 1
ATOM 1004 N N . ALA A 1 127 ? -0.347 9.463 3.352 1.00 90.88 127 ALA A N 1
ATOM 1005 C CA . ALA A 1 127 ? 0.839 8.610 3.292 1.00 90.8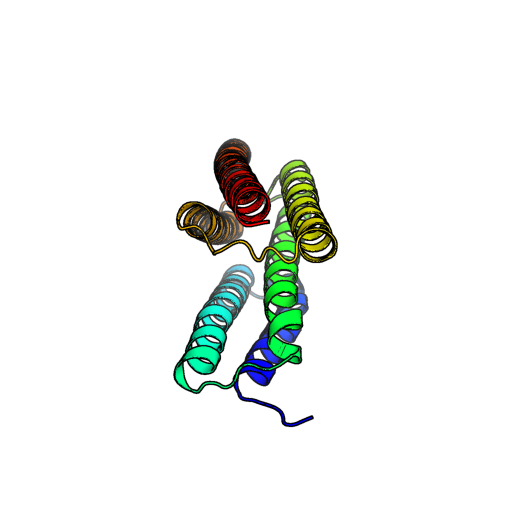8 127 ALA A CA 1
ATOM 1006 C C . ALA A 1 127 ? 0.597 7.333 2.471 1.00 90.88 127 ALA A C 1
ATOM 1008 O O . ALA A 1 127 ? 1.460 6.928 1.695 1.00 90.88 127 ALA A O 1
ATOM 1009 N N . THR A 1 128 ? -0.591 6.736 2.593 1.00 89.56 128 THR A N 1
ATOM 1010 C CA . THR A 1 128 ? -0.981 5.554 1.809 1.00 89.56 128 THR A CA 1
ATOM 1011 C C . THR A 1 128 ? -1.104 5.890 0.322 1.00 89.56 128 THR A C 1
ATOM 1013 O O . THR A 1 128 ? -0.539 5.195 -0.517 1.00 89.56 128 THR A O 1
ATOM 1016 N N . PHE A 1 129 ? -1.759 7.004 -0.015 1.00 91.25 129 PHE A N 1
ATOM 1017 C CA . PHE A 1 129 ? -1.876 7.463 -1.400 1.00 91.25 129 PHE A CA 1
ATOM 1018 C C . PHE A 1 129 ? -0.511 7.794 -2.020 1.00 91.25 129 PHE A C 1
ATOM 1020 O O . PHE A 1 129 ? -0.221 7.388 -3.145 1.00 91.25 129 PHE A O 1
ATOM 1027 N N . ALA A 1 130 ? 0.358 8.477 -1.269 1.00 94.06 130 ALA A N 1
ATOM 1028 C CA . ALA A 1 130 ? 1.726 8.760 -1.686 1.00 94.06 130 ALA A CA 1
ATOM 1029 C C . ALA A 1 130 ? 2.523 7.467 -1.919 1.00 94.06 130 ALA A C 1
ATOM 1031 O O . ALA A 1 130 ? 3.260 7.372 -2.896 1.00 94.06 130 ALA A O 1
ATOM 1032 N N . MET A 1 131 ? 2.337 6.451 -1.068 1.00 93.81 131 MET A N 1
ATOM 1033 C CA . MET A 1 131 ? 2.959 5.138 -1.240 1.00 93.81 131 MET A CA 1
ATOM 1034 C C . MET A 1 131 ? 2.475 4.453 -2.515 1.00 93.81 131 MET A C 1
ATOM 1036 O O . MET A 1 131 ? 3.296 3.989 -3.297 1.00 93.81 131 MET A O 1
ATOM 1040 N N . PHE A 1 132 ? 1.171 4.434 -2.775 1.00 93.50 132 PHE A N 1
ATOM 1041 C CA . PHE A 1 132 ? 0.620 3.853 -4.001 1.00 93.50 132 PHE A CA 1
ATOM 1042 C C . PHE A 1 132 ? 1.158 4.534 -5.258 1.00 93.50 132 PHE A C 1
ATOM 1044 O O . PHE A 1 132 ? 1.558 3.861 -6.209 1.00 93.50 132 PHE A O 1
ATOM 1051 N N . PHE A 1 133 ? 1.234 5.864 -5.239 1.00 94.06 133 PHE A N 1
ATOM 1052 C CA . PHE A 1 133 ? 1.818 6.629 -6.332 1.00 94.06 133 PHE A CA 1
ATOM 1053 C C . PHE A 1 133 ? 3.311 6.324 -6.515 1.00 94.06 133 PHE A C 1
ATOM 1055 O O . PHE A 1 133 ? 3.755 6.081 -7.635 1.00 94.06 133 PHE A O 1
ATOM 1062 N N . PHE A 1 134 ? 4.076 6.266 -5.423 1.00 95.12 134 PHE A N 1
ATOM 1063 C CA . PHE A 1 134 ? 5.490 5.892 -5.455 1.00 95.12 134 PHE A CA 1
ATOM 1064 C C . PHE A 1 134 ? 5.703 4.501 -6.064 1.00 95.12 134 PHE A C 1
ATOM 1066 O O . PHE A 1 134 ? 6.561 4.345 -6.930 1.00 95.12 134 PHE A O 1
ATOM 1073 N N . LEU A 1 135 ? 4.897 3.509 -5.672 1.00 94.75 135 LEU A N 1
ATOM 1074 C CA . LEU A 1 135 ? 4.982 2.159 -6.231 1.00 94.75 135 LEU A CA 1
ATOM 1075 C C . LEU A 1 135 ? 4.665 2.143 -7.726 1.00 94.75 135 LEU A C 1
ATOM 1077 O O . LEU A 1 135 ? 5.386 1.495 -8.477 1.00 94.75 135 LEU A O 1
ATOM 1081 N N . LEU A 1 136 ? 3.653 2.893 -8.176 1.00 94.88 136 LEU A N 1
ATOM 1082 C CA . LEU A 1 136 ? 3.357 3.031 -9.604 1.00 94.88 136 LEU A CA 1
ATOM 1083 C C . LEU A 1 136 ? 4.535 3.625 -10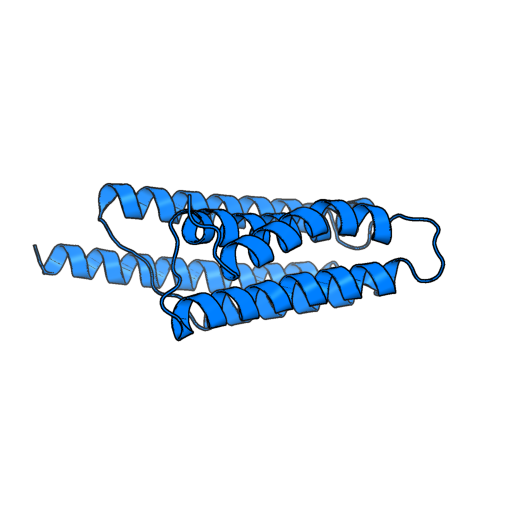.376 1.00 94.88 136 LEU A C 1
ATOM 1085 O O . LEU A 1 136 ? 4.916 3.076 -11.403 1.00 94.88 136 LEU A O 1
ATOM 1089 N N . VAL A 1 137 ? 5.146 4.702 -9.878 1.00 93.81 137 VAL A N 1
ATOM 1090 C CA . VAL A 1 137 ? 6.333 5.299 -10.511 1.00 93.81 137 VAL A CA 1
ATOM 1091 C C . VAL A 1 137 ? 7.492 4.299 -10.544 1.00 93.81 137 VAL A C 1
ATOM 1093 O O . VAL A 1 137 ? 8.150 4.146 -11.574 1.00 93.81 137 VAL A O 1
ATOM 1096 N N . ALA A 1 138 ? 7.704 3.559 -9.455 1.00 93.62 138 ALA A N 1
ATOM 1097 C CA . ALA A 1 138 ? 8.765 2.564 -9.352 1.00 93.62 138 ALA A CA 1
ATOM 1098 C C . ALA A 1 138 ? 8.643 1.413 -10.360 1.00 93.62 138 ALA A C 1
ATOM 1100 O O . ALA A 1 138 ? 9.656 0.839 -10.752 1.00 93.62 138 ALA A O 1
ATOM 1101 N N . MET A 1 139 ? 7.435 1.111 -10.844 1.00 93.88 139 MET A N 1
ATOM 1102 C CA . MET A 1 139 ? 7.230 0.090 -11.875 1.00 93.88 139 MET A CA 1
ATOM 1103 C C . MET A 1 139 ? 7.837 0.457 -13.235 1.00 93.88 139 MET A C 1
ATOM 1105 O O . MET A 1 139 ? 8.179 -0.456 -13.988 1.00 93.88 139 MET A O 1
ATOM 1109 N N . TYR A 1 140 ? 7.966 1.754 -13.539 1.00 91.31 140 TYR A N 1
ATOM 1110 C CA . TYR A 1 140 ? 8.435 2.282 -14.830 1.00 91.31 140 TYR A CA 1
ATOM 1111 C C . TYR A 1 140 ? 9.796 2.981 -14.754 1.00 91.31 140 TYR A C 1
ATOM 1113 O O . TYR A 1 140 ? 10.390 3.291 -15.781 1.00 91.31 140 TYR A O 1
ATOM 1121 N N . SER A 1 141 ? 10.269 3.287 -13.550 1.00 87.75 141 SER A N 1
ATOM 1122 C CA . SER A 1 141 ? 11.454 4.107 -13.336 1.00 87.75 141 SER A CA 1
ATOM 1123 C C . SER A 1 141 ? 12.744 3.329 -13.573 1.00 87.75 141 SER A C 1
ATOM 1125 O O . SER A 1 141 ? 13.030 2.380 -12.844 1.00 87.75 141 SER A O 1
ATOM 1127 N N . ASP A 1 142 ? 13.566 3.790 -14.515 1.00 84.12 142 ASP A N 1
ATOM 1128 C CA . ASP A 1 142 ? 14.947 3.317 -14.709 1.00 84.12 142 ASP A CA 1
ATOM 1129 C C . ASP A 1 142 ? 15.976 4.087 -13.856 1.00 84.12 142 ASP A C 1
ATOM 1131 O O . ASP A 1 142 ? 17.154 3.734 -13.845 1.00 84.12 142 ASP A O 1
ATOM 1135 N N . ILE A 1 143 ? 15.554 5.134 -13.136 1.00 88.25 143 ILE A N 1
ATOM 1136 C CA . ILE A 1 143 ? 16.431 5.891 -12.230 1.00 88.25 143 ILE A CA 1
ATOM 1137 C C . ILE A 1 143 ? 16.541 5.221 -10.858 1.00 88.25 143 ILE A C 1
ATOM 1139 O O . ILE A 1 143 ? 15.616 4.541 -10.410 1.00 88.25 143 ILE A O 1
ATOM 1143 N N . ASP A 1 144 ? 17.654 5.472 -10.165 1.00 88.06 144 ASP A N 1
ATOM 1144 C CA . ASP A 1 144 ? 17.839 5.056 -8.774 1.00 88.06 144 ASP A CA 1
ATOM 1145 C C . ASP A 1 144 ? 16.827 5.766 -7.856 1.00 88.06 144 ASP A C 1
ATOM 1147 O O . ASP A 1 144 ? 16.852 6.985 -7.667 1.00 88.06 144 ASP A O 1
ATOM 1151 N N . LEU A 1 145 ? 15.927 4.978 -7.267 1.00 91.94 145 LEU A N 1
ATOM 1152 C CA . LEU A 1 145 ? 14.864 5.449 -6.381 1.00 91.94 145 LEU A CA 1
ATOM 1153 C C . LEU A 1 145 ? 15.262 5.491 -4.901 1.00 91.94 145 LEU A C 1
ATOM 1155 O O . LEU A 1 145 ? 14.400 5.689 -4.040 1.00 91.94 145 LEU A O 1
ATOM 1159 N N . THR A 1 146 ? 16.544 5.330 -4.566 1.00 90.88 146 THR A N 1
ATOM 1160 C CA . THR A 1 146 ? 17.015 5.300 -3.173 1.00 90.88 146 THR A CA 1
ATOM 1161 C C . THR A 1 146 ? 16.632 6.568 -2.404 1.00 90.88 146 THR A C 1
ATOM 1163 O O . THR A 1 146 ? 16.058 6.476 -1.318 1.00 90.88 146 THR A O 1
ATOM 1166 N N . PHE A 1 147 ? 16.862 7.755 -2.977 1.00 91.81 147 PHE A N 1
ATOM 1167 C CA . PHE A 1 147 ? 16.492 9.028 -2.341 1.00 91.81 147 PHE A CA 1
ATOM 1168 C C . PHE A 1 147 ? 14.978 9.135 -2.085 1.00 91.81 147 PHE A C 1
ATOM 1170 O O . PHE A 1 147 ? 14.545 9.495 -0.990 1.00 91.81 147 PHE A O 1
ATOM 1177 N N . TYR A 1 148 ? 14.163 8.755 -3.071 1.00 93.19 148 TYR A N 1
ATOM 1178 C CA . TYR A 1 148 ? 12.704 8.762 -2.950 1.00 93.19 148 TYR A CA 1
ATOM 1179 C C . TYR A 1 148 ? 12.208 7.741 -1.920 1.00 93.19 148 TYR A C 1
ATOM 1181 O O . TYR A 1 148 ? 11.276 8.030 -1.175 1.00 93.19 148 TYR A O 1
ATOM 1189 N N . SER A 1 149 ? 12.873 6.589 -1.805 1.00 92.56 149 SER A N 1
ATOM 1190 C CA . SER A 1 149 ? 12.578 5.575 -0.785 1.00 92.56 149 SER A CA 1
ATOM 1191 C C . SER A 1 149 ? 12.787 6.130 0.630 1.00 92.56 149 SER A C 1
ATOM 1193 O O . SER A 1 149 ? 11.948 5.911 1.504 1.00 92.56 149 SER A O 1
ATOM 1195 N N . PHE A 1 150 ? 13.847 6.919 0.855 1.00 94.19 150 PHE A N 1
ATOM 1196 C CA . PHE A 1 150 ? 14.049 7.641 2.120 1.00 94.19 150 PHE A CA 1
ATOM 1197 C C . PHE A 1 150 ? 12.952 8.671 2.385 1.00 94.19 150 PHE A C 1
ATOM 1199 O O . PHE A 1 150 ? 12.391 8.692 3.481 1.00 94.19 150 PHE A O 1
ATOM 1206 N N . ALA A 1 151 ? 12.603 9.493 1.392 1.00 94.44 151 ALA A N 1
ATOM 1207 C CA . ALA A 1 151 ? 11.521 10.468 1.534 1.00 94.44 151 ALA A CA 1
ATOM 1208 C C . ALA A 1 151 ? 10.185 9.787 1.890 1.00 94.44 151 ALA A C 1
ATOM 1210 O O . ALA A 1 151 ? 9.469 10.243 2.784 1.00 94.44 151 ALA A O 1
ATOM 1211 N N . MET A 1 152 ? 9.885 8.648 1.259 1.00 94.50 152 MET A N 1
ATOM 1212 C CA . MET A 1 152 ? 8.690 7.859 1.559 1.00 94.50 152 MET A CA 1
ATOM 1213 C C . MET A 1 152 ? 8.701 7.293 2.977 1.00 94.50 152 MET A C 1
ATOM 1215 O O . MET A 1 152 ? 7.687 7.370 3.670 1.00 94.50 152 MET A O 1
ATOM 1219 N N . VAL A 1 153 ? 9.842 6.791 3.448 1.00 94.25 153 VAL A N 1
ATOM 1220 C CA . VAL A 1 153 ? 10.004 6.342 4.838 1.00 94.25 153 VAL A CA 1
ATOM 1221 C C . VAL A 1 153 ? 9.730 7.476 5.824 1.00 94.25 153 VAL A C 1
ATOM 1223 O O . VAL A 1 153 ? 9.007 7.263 6.795 1.00 94.25 153 VAL A O 1
ATOM 1226 N N . VAL A 1 154 ? 10.219 8.692 5.561 1.00 94.19 154 VAL A N 1
ATOM 1227 C CA . VAL A 1 154 ? 9.944 9.862 6.413 1.00 94.19 154 VAL A CA 1
ATOM 1228 C C . VAL A 1 154 ? 8.445 10.168 6.463 1.00 94.19 154 VAL A C 1
ATOM 1230 O O . VAL A 1 154 ? 7.893 10.308 7.553 1.00 94.19 154 VAL A O 1
ATOM 1233 N N . ILE A 1 155 ? 7.756 10.192 5.316 1.00 93.69 155 ILE A N 1
ATOM 1234 C CA . ILE A 1 155 ? 6.298 10.409 5.259 1.00 93.69 155 ILE A CA 1
ATOM 1235 C C . ILE A 1 155 ? 5.553 9.330 6.062 1.00 93.69 155 ILE A C 1
ATOM 1237 O O . ILE A 1 155 ? 4.639 9.637 6.832 1.00 93.69 155 ILE A O 1
ATOM 1241 N N . MET A 1 156 ? 5.960 8.067 5.924 1.00 91.88 156 MET A N 1
ATOM 1242 C CA . MET A 1 156 ? 5.361 6.943 6.647 1.00 91.88 156 MET A CA 1
ATOM 1243 C C . MET A 1 156 ? 5.623 7.009 8.156 1.00 91.88 156 MET A C 1
ATOM 1245 O O . MET A 1 156 ? 4.732 6.672 8.934 1.00 91.88 156 MET A O 1
ATOM 1249 N N . LEU A 1 157 ? 6.803 7.470 8.582 1.00 92.12 157 LEU A N 1
ATOM 1250 C CA . LEU A 1 157 ? 7.118 7.714 9.991 1.00 92.12 157 LEU A CA 1
ATOM 1251 C C . LEU A 1 157 ? 6.281 8.857 10.562 1.00 92.12 157 LEU A C 1
ATOM 1253 O O . LEU A 1 157 ? 5.733 8.712 11.649 1.00 92.12 157 LEU A O 1
ATOM 1257 N N . CYS A 1 158 ? 6.117 9.961 9.832 1.00 91.38 158 CYS A N 1
ATOM 1258 C CA . CYS A 1 158 ? 5.234 11.050 10.249 1.00 91.38 158 CYS A CA 1
ATOM 1259 C C . CYS A 1 158 ? 3.787 10.562 10.423 1.00 91.38 158 CYS A C 1
ATOM 1261 O O . CYS A 1 158 ? 3.146 10.868 11.431 1.00 91.38 158 CYS A O 1
ATOM 1263 N N . ALA A 1 159 ? 3.284 9.750 9.489 1.00 90.50 159 ALA A N 1
ATOM 1264 C CA . ALA A 1 159 ? 1.961 9.143 9.609 1.00 90.50 159 ALA A CA 1
ATOM 1265 C C . ALA A 1 159 ? 1.863 8.194 10.815 1.00 90.50 159 ALA A C 1
ATOM 1267 O O . ALA A 1 159 ? 0.874 8.242 11.545 1.00 90.50 159 ALA A O 1
ATOM 1268 N N . LEU A 1 160 ? 2.901 7.388 11.069 1.00 89.00 160 LEU A N 1
ATOM 1269 C CA . LEU A 1 160 ? 2.975 6.503 12.233 1.00 89.00 160 LEU A CA 1
ATOM 1270 C C . LEU A 1 160 ? 2.975 7.292 13.549 1.00 89.00 160 LEU A C 1
ATOM 1272 O O . LEU A 1 160 ? 2.238 6.949 14.466 1.00 89.00 160 LEU A O 1
ATOM 1276 N N . ILE A 1 161 ? 3.759 8.367 13.644 1.00 89.81 161 ILE A N 1
ATOM 1277 C CA . ILE A 1 161 ? 3.787 9.242 14.823 1.00 89.81 161 ILE A CA 1
ATOM 1278 C C . ILE A 1 161 ? 2.409 9.859 15.050 1.00 89.81 161 ILE A C 1
ATOM 1280 O O . ILE A 1 161 ? 1.922 9.869 16.177 1.00 89.81 161 ILE A O 1
ATOM 1284 N N . THR A 1 162 ? 1.752 10.328 13.989 1.00 88.50 162 THR A N 1
ATOM 1285 C CA . THR A 1 162 ? 0.416 10.926 14.115 1.00 88.50 162 THR A CA 1
ATOM 1286 C C . THR A 1 162 ? -0.606 9.897 14.602 1.00 88.50 162 THR A C 1
ATOM 1288 O O . THR A 1 162 ? -1.375 10.192 15.514 1.00 88.50 162 THR A O 1
ATOM 1291 N N . TYR A 1 163 ? -0.545 8.668 14.081 1.00 86.44 163 TYR A N 1
ATOM 1292 C CA . TYR A 1 163 ? -1.348 7.545 14.569 1.00 86.44 163 TYR A CA 1
ATOM 1293 C C . TYR A 1 163 ? -1.092 7.259 16.057 1.00 86.44 163 TYR A C 1
ATOM 1295 O O . TYR A 1 163 ? -2.035 7.090 16.826 1.00 86.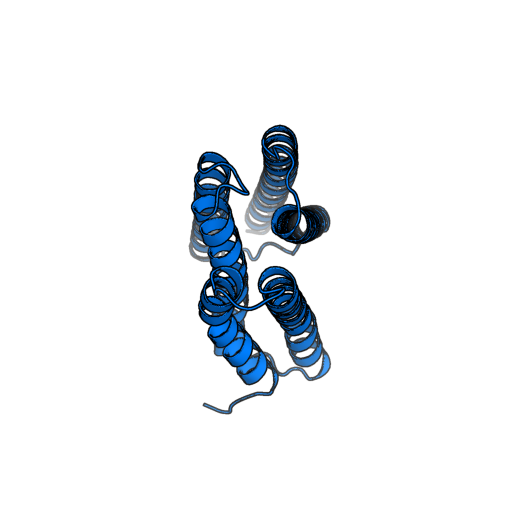44 163 TYR A O 1
ATOM 1303 N N . MET A 1 164 ? 0.171 7.270 16.495 1.00 84.75 164 MET A N 1
ATOM 1304 C CA . MET A 1 164 ? 0.520 7.086 17.907 1.00 84.75 164 MET A CA 1
ATOM 1305 C C . MET A 1 164 ? -0.000 8.227 18.792 1.00 84.75 164 MET A C 1
ATOM 1307 O O . MET A 1 164 ? -0.464 7.973 19.899 1.00 84.75 164 MET A O 1
ATOM 1311 N N . ILE A 1 165 ? 0.043 9.479 18.329 1.00 86.88 165 ILE A N 1
ATOM 1312 C CA . ILE A 1 165 ? -0.494 10.629 19.075 1.00 86.88 165 ILE A CA 1
ATOM 1313 C C . ILE A 1 165 ? -2.011 10.503 19.246 1.00 86.88 165 ILE A C 1
ATOM 1315 O O . ILE A 1 165 ? -2.522 10.707 20.348 1.00 86.88 165 ILE A O 1
ATOM 1319 N N . GLU A 1 166 ? -2.733 10.147 18.183 1.00 84.50 166 GLU A N 1
ATOM 1320 C CA . GLU A 1 166 ? -4.179 9.907 18.250 1.00 84.50 166 GLU A CA 1
ATOM 1321 C C . GLU A 1 166 ? -4.509 8.748 19.189 1.00 84.50 166 GLU A C 1
ATOM 1323 O O . GLU A 1 166 ? -5.415 8.867 20.012 1.00 84.50 166 GLU A O 1
ATOM 1328 N N . LEU A 1 167 ? -3.705 7.685 19.152 1.00 80.25 167 LEU A N 1
ATOM 1329 C CA . LEU A 1 167 ? -3.800 6.560 20.076 1.00 80.25 167 LEU A CA 1
ATOM 1330 C C . LEU A 1 167 ? -3.658 7.011 21.537 1.00 80.25 167 LEU A C 1
ATOM 1332 O O . LEU A 1 167 ? -4.500 6.676 22.369 1.00 80.25 167 LEU A O 1
ATOM 1336 N N . PHE A 1 168 ? -2.634 7.806 21.867 1.00 82.31 168 PHE A N 1
ATOM 1337 C CA . PHE A 1 168 ? -2.455 8.330 23.227 1.00 82.31 168 PHE A CA 1
ATOM 1338 C C . PHE A 1 168 ? -3.597 9.257 23.658 1.00 82.31 168 PHE A C 1
ATOM 1340 O O . PHE A 1 168 ? -3.983 9.256 24.829 1.00 82.31 168 PHE A O 1
ATOM 1347 N N . LYS A 1 169 ? -4.149 10.039 22.726 1.00 83.69 169 LYS A N 1
ATOM 1348 C CA . LYS A 1 169 ? -5.264 10.947 23.000 1.00 83.69 169 LYS A CA 1
ATOM 1349 C C . LYS A 1 169 ? -6.546 10.183 23.341 1.00 83.69 169 LYS A C 1
ATOM 1351 O O . LYS A 1 169 ? -7.181 10.514 24.340 1.00 83.69 169 LYS A O 1
ATOM 1356 N N . GLU A 1 170 ? -6.893 9.161 22.561 1.00 80.25 170 GLU A N 1
ATOM 1357 C CA . GLU A 1 170 ? -8.062 8.311 22.834 1.00 80.25 170 GLU A CA 1
ATOM 1358 C C . GLU A 1 170 ? -7.894 7.526 24.142 1.00 80.25 170 GLU A C 1
ATOM 1360 O O . GLU A 1 170 ? -8.805 7.478 24.968 1.00 80.25 170 GLU A O 1
ATOM 1365 N N . ARG A 1 171 ? -6.687 7.009 24.400 1.00 77.44 171 ARG A N 1
ATOM 1366 C CA . ARG A 1 171 ? -6.343 6.330 25.655 1.00 77.44 171 ARG A CA 1
ATOM 1367 C C . ARG A 1 171 ? -6.536 7.201 26.895 1.00 77.44 171 ARG A C 1
ATOM 1369 O O . ARG A 1 171 ? -7.090 6.747 27.895 1.00 77.44 171 ARG A O 1
ATOM 1376 N N . ASN A 1 172 ? -6.084 8.453 26.849 1.00 79.69 172 ASN A N 1
ATOM 1377 C CA . ASN A 1 172 ? -6.254 9.375 27.974 1.00 79.69 172 ASN A CA 1
ATOM 1378 C C . ASN A 1 172 ? -7.722 9.752 28.199 1.00 79.69 172 ASN A C 1
ATOM 1380 O O . ASN A 1 172 ? -8.123 9.914 29.347 1.00 79.69 172 ASN A O 1
ATOM 1384 N N . LYS A 1 173 ? -8.518 9.854 27.128 1.00 77.75 173 LYS A N 1
ATOM 1385 C CA . LYS A 1 173 ? -9.957 10.126 27.215 1.00 77.75 173 LYS A CA 1
ATOM 1386 C C . LYS A 1 173 ? -10.724 8.959 27.849 1.00 77.75 173 LYS A C 1
ATOM 1388 O O . LYS A 1 173 ? -11.519 9.170 28.752 1.00 77.75 173 LYS A O 1
ATOM 1393 N N . SER A 1 174 ? -10.423 7.722 27.448 1.00 69.56 174 SER A N 1
ATOM 1394 C CA . SER A 1 174 ? -11.029 6.525 28.051 1.00 69.56 174 SER A CA 1
ATOM 1395 C C . SER A 1 174 ? -10.777 6.433 29.564 1.00 69.56 174 SER A C 1
ATOM 1397 O O . SER A 1 174 ? -11.680 6.069 30.308 1.00 69.56 174 SER A O 1
ATOM 1399 N N . ARG A 1 175 ? -9.584 6.829 30.035 1.00 67.56 175 ARG A N 1
ATOM 1400 C CA . ARG A 1 175 ? -9.249 6.873 31.471 1.00 67.56 175 ARG A CA 1
ATOM 1401 C C . ARG A 1 175 ? -9.880 8.028 32.247 1.00 67.56 175 ARG A C 1
ATOM 1403 O O . ARG A 1 175 ? -9.945 7.936 33.466 1.00 67.56 175 ARG A O 1
ATOM 1410 N N . SER A 1 176 ? -10.253 9.134 31.598 1.00 68.31 176 SER A N 1
ATOM 1411 C CA . SER A 1 176 ? -10.919 10.252 32.286 1.00 68.31 176 SER A CA 1
ATOM 1412 C C . SER A 1 176 ? -12.414 10.019 32.490 1.00 68.31 176 SER A C 1
ATOM 1414 O O . SER A 1 176 ? -13.003 10.651 33.361 1.00 68.31 176 SER A O 1
ATOM 1416 N N . ASP A 1 177 ? -13.008 9.138 31.683 1.00 59.88 177 ASP A N 1
ATOM 1417 C CA . ASP A 1 177 ? -14.441 8.828 31.697 1.00 59.88 177 ASP A CA 1
ATOM 1418 C C . ASP A 1 177 ? -14.788 7.624 32.612 1.00 59.88 177 ASP A C 1
ATOM 1420 O O . ASP A 1 177 ? -15.965 7.290 32.759 1.00 59.88 177 ASP A O 1
ATOM 1424 N N . SER A 1 178 ? -13.780 6.982 33.226 1.00 54.41 178 SER A N 1
ATOM 1425 C CA . SER A 1 178 ? -13.881 5.849 34.168 1.00 54.41 178 SER A CA 1
ATOM 1426 C C . SER A 1 178 ? -13.608 6.261 35.611 1.00 54.41 178 SER A C 1
ATOM 1428 O O . SER A 1 178 ? -14.375 5.841 36.502 1.00 54.41 178 SER A O 1
#

Mean predicted aligned error: 5.62 Å

Solvent-accessible surface area (backbone atoms only — not comparable to full-atom values): 9761 Å² total; per-residue (Å²): 132,88,85,46,74,37,49,51,44,44,49,52,36,50,59,43,32,66,47,35,48,55,39,43,73,37,92,52,88,64,18,52,57,56,24,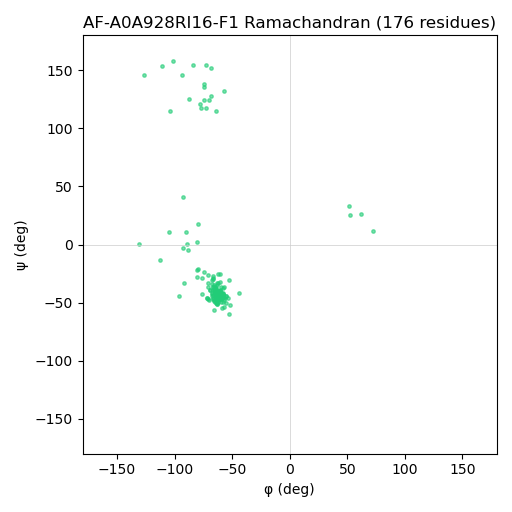48,52,50,52,51,49,46,55,51,43,54,56,47,26,57,48,48,20,63,75,68,69,58,77,46,79,62,42,74,56,47,45,67,48,36,54,52,47,37,53,49,39,51,45,52,44,33,31,75,72,65,41,37,61,62,67,56,51,54,50,53,51,54,51,55,52,48,53,51,53,54,50,51,58,39,36,76,73,69,72,54,79,81,77,90,51,71,59,47,52,51,39,50,53,52,47,55,52,50,55,57,50,40,68,74,46,90,62,88,44,62,69,57,51,52,54,50,49,53,46,47,48,53,26,49,51,51,52,50,52,53,47,54,52,53,52,53,50,59,63,74,79,108

Sequence (178 aa):
MKVSVPNILTGIRLCLVPVFPFVYMSNIQNAHIYASVIFILAMMLDVLDGFIARKFNMITKFGKVFDPLADKFMVMSVIITLAFTGRIISWFLCFVLVKEVGMIIAGIFLYEKEDIVIPSNIFGKFATFAMFFFLLVAMYSDIDLTFYSFAMVVIMLCALITYMIELFKERNKSRSDS

Foldseek 3Di:
DDDDPLNVLLVVLLVLLVVLLVQLPDPDVPSLVVSLVSLVSSVVSLVVSVVCCVVVVVDDPNCVPSSVVSVVSNLLSLVVSLCVVVLAPVVLSVLVVVLVVVVVVVQVVCCVPQVDDQDDDPLLVVLVVLSSVLSSCSSPDPDDCHVVSVVSSVSSVVSVVVSVVSVVVSVVVSVVVD

Nearest PDB structures (foldseek):
  7drk-assembly1_B  TM=8.454E-01  e=2.456E-06  Staphylococcus aureus subsp. aureus N315
  4q7c-assembly1_A  TM=6.018E-01  e=2.823E-03  Archaeoglobus fulgidus DSM 4304
  4q7c-assembly1_B  TM=6.060E-01  e=2.969E-03  Archaeoglobus fulgidus DSM 4304
  4o6m-assembly1_A  TM=6.075E-01  e=3.453E-03  Archaeoglobus fulgidus DSM 4304

Radius of gyration: 17.8 Å; Cα contacts (8 Å, |Δi|>4): 141; chains: 1; bounding box: 44×30×58 Å

Secondary structure (DSSP, 8-state):
-PPPHHHHHHHHHHHHHHHHHHHHTS-STTHHHHHHHHHHHHHHHHHHHHHHHHHTT---HHHHHHHHHHHHHHHHHHHHHHHHTTSS-HHHHHHHHHHHHHHHHHHHHHHHHH---PPPPHHHHHHHHHHHHHHHHHHH--S--HHHHHHHHHHHHHHHHHHHHHHHHHHHHHHH--